Protein AF-A0A0B6YJ06-F1 (afdb_monomer)

Organism: NCBI:txid1028688

Radius of gyration: 29.39 Å; Cα contacts (8 Å, |Δi|>4): 254; chains: 1; bounding box: 58×58×87 Å

Mean predicted aligned error: 9.16 Å

Structure (mmCIF, N/CA/C/O backbone):
data_AF-A0A0B6YJ06-F1
#
_entry.id   AF-A0A0B6YJ06-F1
#
loop_
_atom_site.group_PDB
_atom_site.id
_atom_site.type_symbol
_atom_site.label_atom_id
_atom_site.label_alt_id
_atom_site.label_comp_id
_atom_site.label_asym_id
_atom_site.label_entity_id
_atom_site.label_seq_id
_atom_site.pdbx_PDB_ins_code
_atom_site.Cartn_x
_atom_site.Cartn_y
_atom_site.Cartn_z
_atom_site.occupancy
_atom_site.B_iso_or_equiv
_atom_site.auth_seq_id
_atom_site.auth_comp_id
_atom_site.auth_asym_id
_atom_site.auth_atom_id
_atom_site.pdbx_PDB_model_num
ATOM 1 N N . VAL A 1 1 ? 20.666 34.707 -48.343 1.00 64.75 1 VAL A N 1
ATOM 2 C CA . VAL A 1 1 ? 20.970 34.366 -46.928 1.00 64.75 1 VAL A CA 1
ATOM 3 C C . VAL A 1 1 ? 22.366 33.767 -46.773 1.00 64.75 1 VAL A C 1
ATOM 5 O O . VAL A 1 1 ? 23.181 34.409 -46.135 1.00 64.75 1 VAL A O 1
ATOM 8 N N . TYR A 1 2 ? 22.703 32.628 -47.399 1.00 66.38 2 TYR A N 1
ATOM 9 C CA . TYR A 1 2 ? 24.040 32.010 -47.264 1.00 66.38 2 TYR A CA 1
ATOM 10 C C . TYR A 1 2 ? 25.218 32.928 -47.659 1.00 66.38 2 TYR A C 1
ATOM 12 O O . TYR A 1 2 ? 26.219 32.965 -46.954 1.00 66.38 2 TYR A O 1
ATOM 20 N N . GLN A 1 3 ? 25.068 33.749 -48.707 1.00 70.31 3 GLN A N 1
ATOM 21 C CA . GLN A 1 3 ? 26.060 34.772 -49.093 1.00 70.31 3 GLN A CA 1
ATOM 22 C C . GLN A 1 3 ? 26.257 35.886 -48.053 1.00 70.31 3 GLN A C 1
ATOM 24 O O . GLN A 1 3 ? 27.341 36.442 -47.971 1.00 70.31 3 GLN A O 1
ATOM 29 N N . LEU A 1 4 ? 25.229 36.207 -47.261 1.00 70.62 4 LEU A N 1
ATOM 30 C CA . LEU A 1 4 ? 25.282 37.275 -46.252 1.00 70.62 4 LEU A CA 1
ATOM 31 C C . LEU A 1 4 ? 25.942 36.812 -44.945 1.00 70.62 4 LEU A C 1
ATOM 33 O O . LEU A 1 4 ? 26.382 37.632 -44.148 1.00 70.62 4 LEU A O 1
ATOM 37 N N . LEU A 1 5 ? 25.987 35.497 -44.717 1.00 67.12 5 LEU A N 1
ATOM 38 C CA . LEU A 1 5 ? 26.605 34.881 -43.539 1.00 67.12 5 LEU A CA 1
ATOM 39 C C . LEU A 1 5 ? 28.081 34.507 -43.787 1.00 67.12 5 LEU A C 1
ATOM 41 O O . LEU A 1 5 ? 28.825 34.216 -42.851 1.00 67.12 5 LEU A O 1
ATOM 45 N N . MET A 1 6 ? 28.515 34.509 -45.051 1.00 67.06 6 MET A N 1
ATOM 46 C CA . MET A 1 6 ? 29.898 34.245 -45.447 1.00 67.06 6 MET A CA 1
ATOM 47 C C . MET A 1 6 ? 30.811 35.375 -44.958 1.00 67.06 6 MET A C 1
ATOM 49 O O . MET A 1 6 ? 30.696 36.509 -45.410 1.00 67.06 6 MET A O 1
ATOM 53 N N . GLY A 1 7 ? 31.729 35.052 -44.042 1.00 66.69 7 GLY A N 1
ATOM 54 C CA . GLY A 1 7 ? 32.701 35.998 -43.479 1.00 66.69 7 GLY A CA 1
ATOM 55 C C . GLY A 1 7 ? 32.275 36.675 -42.172 1.00 66.69 7 GLY A C 1
ATOM 56 O O . GLY A 1 7 ? 33.099 37.343 -41.557 1.00 66.69 7 GLY A O 1
ATOM 57 N N . THR A 1 8 ? 31.033 36.480 -41.712 1.00 71.94 8 THR A N 1
ATOM 58 C CA . THR A 1 8 ? 30.553 37.007 -40.418 1.00 71.94 8 THR A CA 1
ATOM 59 C C . THR A 1 8 ? 30.503 35.947 -39.318 1.00 71.94 8 THR A C 1
ATOM 61 O O . THR A 1 8 ? 30.531 36.282 -38.136 1.00 71.94 8 THR A O 1
ATOM 64 N N . ALA A 1 9 ? 30.456 34.668 -39.692 1.00 66.06 9 ALA A N 1
ATOM 65 C CA . ALA A 1 9 ? 30.409 33.537 -38.776 1.00 66.06 9 ALA A CA 1
ATOM 66 C C . ALA A 1 9 ? 31.739 32.765 -38.747 1.00 66.06 9 ALA A C 1
ATOM 68 O O . ALA A 1 9 ? 32.397 32.597 -39.770 1.00 66.06 9 ALA A O 1
ATOM 69 N N . SER A 1 10 ? 32.109 32.239 -37.575 1.00 71.94 10 SER A N 1
ATOM 70 C CA . SER A 1 10 ? 33.332 31.448 -37.352 1.00 71.94 10 SER A CA 1
ATOM 71 C C . SER A 1 10 ? 33.265 30.006 -37.875 1.00 71.94 10 SER A C 1
ATOM 73 O O . SER A 1 10 ? 34.217 29.246 -37.708 1.00 71.94 10 SER A O 1
ATOM 75 N N . PHE A 1 11 ? 32.154 29.608 -38.500 1.00 68.88 11 PHE A N 1
ATOM 76 C CA . PHE A 1 11 ? 31.940 28.263 -39.031 1.00 68.88 11 PHE A CA 1
ATOM 77 C C . PHE A 1 11 ? 31.842 28.259 -40.560 1.00 68.88 11 PHE A C 1
ATOM 79 O O . PHE A 1 11 ? 31.286 29.168 -41.176 1.00 68.88 11 PHE A O 1
ATOM 86 N N . ASP A 1 12 ? 32.365 27.197 -41.175 1.00 71.56 12 ASP A N 1
ATOM 87 C CA . ASP A 1 12 ? 32.358 27.021 -42.627 1.00 71.56 12 ASP A CA 1
ATOM 88 C C . ASP A 1 12 ? 30.958 26.635 -43.132 1.00 71.56 12 ASP A C 1
ATOM 90 O O . ASP A 1 12 ? 30.531 25.478 -43.063 1.00 71.56 12 ASP A O 1
ATOM 94 N N . LEU A 1 13 ? 30.242 27.624 -43.671 1.00 69.31 13 LEU A N 1
ATOM 95 C CA . LEU A 1 13 ? 28.906 27.473 -44.257 1.00 69.31 13 LEU A CA 1
ATOM 96 C C . LEU A 1 13 ? 28.866 26.514 -45.452 1.00 69.31 13 LEU A C 1
ATOM 98 O O . LEU A 1 13 ? 27.791 26.034 -45.798 1.00 69.31 13 LEU A O 1
ATOM 102 N N . ARG A 1 14 ? 30.014 26.201 -46.068 1.00 67.00 14 ARG A N 1
ATOM 103 C CA . ARG A 1 14 ? 30.114 25.238 -47.177 1.00 67.00 14 ARG A CA 1
ATOM 104 C C . ARG A 1 14 ? 29.973 23.791 -46.711 1.00 67.00 14 ARG A C 1
ATOM 106 O O . ARG A 1 14 ? 29.662 22.922 -47.517 1.00 67.00 14 ARG A O 1
ATOM 113 N N . ARG A 1 15 ? 30.209 23.533 -45.419 1.00 68.81 15 ARG A N 1
ATOM 114 C CA . ARG A 1 15 ? 30.038 22.221 -44.768 1.00 68.81 15 ARG A CA 1
ATOM 115 C C . ARG A 1 15 ? 28.698 22.101 -44.042 1.00 68.81 15 ARG A C 1
ATOM 117 O O . ARG A 1 15 ? 28.289 21.000 -43.683 1.00 68.81 15 ARG A O 1
ATOM 124 N N . LEU A 1 16 ? 28.022 23.226 -43.820 1.00 70.56 16 LEU A N 1
ATOM 125 C CA . LEU A 1 16 ? 26.735 23.312 -43.142 1.00 70.56 16 LEU A CA 1
ATOM 126 C C . LEU A 1 16 ? 25.605 23.259 -44.183 1.00 70.56 16 LEU A C 1
ATOM 128 O O . LEU A 1 16 ? 25.666 23.940 -45.200 1.00 70.56 16 LEU A O 1
ATOM 132 N N . PHE A 1 17 ? 24.553 22.476 -43.936 1.00 75.19 17 PHE A N 1
ATOM 133 C CA . PHE A 1 17 ? 23.381 22.395 -44.824 1.00 75.19 17 PHE A CA 1
ATOM 134 C C . PHE A 1 17 ? 23.684 21.942 -46.264 1.00 75.19 17 PHE A C 1
ATOM 136 O O . PHE A 1 17 ? 23.016 22.371 -47.203 1.00 75.19 17 PHE A O 1
ATOM 143 N N . GLY A 1 18 ? 24.677 21.067 -46.454 1.00 77.50 18 GLY A N 1
ATOM 144 C CA . GLY A 1 18 ? 25.000 20.486 -47.766 1.00 77.50 18 GLY A CA 1
ATOM 145 C C . GLY A 1 18 ? 23.864 19.678 -48.402 1.00 77.50 18 GLY A C 1
ATOM 146 O O . GLY A 1 18 ? 23.850 19.460 -49.607 1.00 77.50 18 GLY A O 1
ATOM 147 N N . TRP A 1 19 ? 22.886 19.282 -47.587 1.00 77.06 19 TRP A N 1
ATOM 148 C CA . TRP A 1 19 ? 21.702 18.530 -47.992 1.00 77.06 19 TRP A CA 1
ATOM 149 C C . TRP A 1 19 ? 20.598 19.407 -48.579 1.00 77.06 19 TRP A C 1
ATOM 151 O O . TRP A 1 19 ? 19.586 18.896 -49.053 1.00 77.06 19 TRP A O 1
ATOM 161 N N . HIS A 1 20 ? 20.742 20.730 -48.495 1.00 79.88 20 HIS A N 1
ATOM 162 C CA . HIS A 1 20 ? 19.741 21.659 -48.985 1.00 79.88 20 HIS A CA 1
ATOM 163 C C . HIS A 1 20 ? 20.015 21.997 -50.452 1.00 79.88 20 HIS A C 1
ATOM 165 O O . HIS A 1 20 ? 21.066 22.542 -50.784 1.00 79.88 20 HIS A O 1
ATOM 171 N N . SER A 1 21 ? 19.050 21.734 -51.334 1.00 74.12 21 SER A N 1
ATOM 172 C CA . SER A 1 21 ? 19.206 21.897 -52.789 1.00 74.12 21 SER A CA 1
ATOM 173 C C . SER A 1 21 ? 19.495 23.335 -53.236 1.00 74.12 21 SER A C 1
ATOM 175 O O . SER A 1 21 ? 20.084 23.544 -54.292 1.00 74.12 21 SER A O 1
ATOM 177 N N . THR A 1 22 ? 19.121 24.337 -52.434 1.00 77.25 22 THR A N 1
ATOM 178 C CA . THR A 1 22 ? 19.408 25.756 -52.720 1.00 77.25 22 THR A CA 1
ATOM 179 C C . THR A 1 22 ? 20.762 26.239 -52.189 1.00 77.25 22 THR A C 1
ATOM 181 O O . THR A 1 22 ? 21.118 27.401 -52.398 1.00 77.25 22 THR A O 1
ATOM 184 N N . ASN A 1 23 ? 21.531 25.388 -51.495 1.00 76.38 23 ASN A N 1
ATOM 185 C CA . ASN A 1 23 ? 22.871 25.735 -51.033 1.00 76.38 23 ASN A CA 1
ATOM 186 C C . ASN A 1 23 ? 23.888 25.552 -52.166 1.00 76.38 23 ASN A C 1
ATOM 188 O O . ASN A 1 23 ? 24.572 24.537 -52.271 1.00 76.38 23 ASN A O 1
ATOM 192 N N . THR A 1 24 ? 24.024 26.581 -52.996 1.00 75.19 24 THR A N 1
ATOM 193 C CA . THR A 1 24 ? 24.982 26.623 -54.110 1.00 75.19 24 THR A CA 1
ATOM 194 C C . THR A 1 24 ? 26.453 26.615 -53.669 1.00 75.19 24 THR A C 1
ATOM 196 O O . THR A 1 24 ? 27.336 26.582 -54.519 1.00 75.19 24 THR A O 1
ATOM 199 N N . PHE A 1 25 ? 26.736 26.682 -52.362 1.00 73.19 25 PHE A N 1
ATOM 200 C CA . PHE A 1 25 ? 28.088 26.673 -51.793 1.00 73.19 25 PHE A CA 1
ATOM 201 C C . PHE A 1 25 ? 28.504 25.312 -51.221 1.00 73.19 25 PHE A C 1
ATOM 203 O O . PHE A 1 25 ? 29.621 25.192 -50.712 1.00 73.19 25 PHE A O 1
ATOM 210 N N . ALA A 1 26 ? 27.630 24.302 -51.277 1.00 71.69 26 ALA A N 1
ATOM 211 C CA . ALA A 1 26 ? 27.935 22.955 -50.811 1.00 71.69 26 ALA A CA 1
ATOM 212 C C . ALA A 1 26 ? 29.071 22.330 -51.645 1.00 71.69 26 ALA A C 1
ATOM 214 O O . ALA A 1 26 ? 29.040 22.353 -52.875 1.00 71.69 26 ALA A O 1
ATOM 215 N N . ARG A 1 27 ? 30.088 21.764 -50.982 1.00 70.88 27 ARG A N 1
ATOM 216 C CA . ARG A 1 27 ? 31.154 20.978 -51.643 1.00 70.88 27 ARG A CA 1
ATOM 217 C C . ARG A 1 27 ? 30.637 19.592 -52.039 1.00 70.88 27 ARG A C 1
ATOM 219 O O . ARG A 1 27 ? 29.694 19.115 -51.414 1.00 70.88 27 ARG A O 1
ATOM 226 N N . GLU A 1 28 ? 31.289 18.918 -52.989 1.00 69.31 28 GLU A N 1
ATOM 227 C CA . GLU A 1 28 ? 30.934 17.541 -53.392 1.00 69.31 28 GLU A CA 1
ATOM 228 C C . GLU A 1 28 ? 30.925 16.546 -52.218 1.00 69.31 28 GLU A C 1
ATOM 230 O O . GLU A 1 28 ? 30.065 15.667 -52.175 1.00 69.31 28 GLU A O 1
ATOM 235 N N . ASP A 1 29 ? 31.800 16.755 -51.229 1.00 72.12 29 ASP A N 1
ATOM 236 C CA . ASP A 1 29 ? 31.889 15.956 -49.996 1.00 72.12 29 ASP A CA 1
ATOM 237 C C . ASP A 1 29 ? 30.784 16.268 -48.968 1.00 72.12 29 ASP A C 1
ATOM 239 O O . ASP A 1 29 ? 30.756 15.699 -47.874 1.00 72.12 29 ASP A O 1
ATOM 243 N N . SER A 1 30 ? 29.895 17.220 -49.262 1.00 71.31 30 SER A N 1
ATOM 244 C CA . SER A 1 30 ? 28.850 17.622 -48.322 1.00 71.31 30 SER A CA 1
ATOM 245 C C . SER A 1 30 ? 27.712 16.599 -48.325 1.00 71.31 30 SER A C 1
ATOM 247 O O . SER A 1 30 ? 27.330 16.099 -49.387 1.00 71.31 30 SER A O 1
ATOM 249 N N . PRO A 1 31 ? 27.129 16.287 -47.154 1.00 71.06 31 PRO A N 1
ATOM 250 C CA . PRO A 1 31 ? 26.064 15.298 -47.057 1.00 71.06 31 PRO A CA 1
ATOM 251 C C . PRO A 1 31 ? 24.870 15.733 -47.907 1.00 71.06 31 PRO A C 1
ATOM 253 O O . PRO A 1 31 ? 24.283 16.779 -47.654 1.00 71.06 31 PRO A O 1
ATOM 256 N N . LYS A 1 32 ? 24.517 14.926 -48.913 1.00 75.94 32 LYS A N 1
ATOM 257 C CA . LYS A 1 32 ? 23.404 15.193 -49.846 1.00 75.94 32 LYS A CA 1
ATOM 258 C C . LYS A 1 32 ? 22.028 14.922 -49.234 1.00 75.94 32 LYS A C 1
ATOM 260 O O . LYS A 1 32 ? 21.015 15.323 -49.795 1.00 75.94 32 LYS A O 1
ATOM 265 N N . VAL A 1 33 ? 21.994 14.239 -48.092 1.00 79.81 33 VAL A N 1
ATOM 266 C CA . VAL A 1 33 ? 20.786 13.923 -47.326 1.00 79.81 33 VAL A CA 1
ATOM 267 C C . VAL A 1 33 ? 20.886 14.600 -45.969 1.00 79.81 33 VAL A C 1
ATOM 269 O O . VAL A 1 33 ? 21.972 14.701 -45.397 1.00 79.81 33 VAL A O 1
ATOM 272 N N . MET A 1 34 ? 19.754 15.107 -45.478 1.00 82.75 34 MET A N 1
ATOM 273 C CA . MET A 1 34 ? 19.701 15.747 -44.172 1.00 82.75 34 MET A CA 1
ATOM 274 C C . MET A 1 34 ? 20.070 14.722 -43.094 1.00 82.75 34 MET A C 1
ATOM 276 O O . MET A 1 34 ? 19.371 13.710 -42.997 1.00 82.75 34 MET A O 1
ATOM 280 N N . PRO A 1 35 ? 21.108 14.980 -42.275 1.00 80.88 35 PRO A N 1
ATOM 281 C CA . PRO A 1 35 ? 21.486 14.065 -41.213 1.00 80.88 35 PRO A CA 1
ATOM 282 C C . PRO A 1 35 ? 20.305 13.873 -40.265 1.00 80.88 35 PRO A C 1
ATOM 284 O O . PRO A 1 35 ? 19.732 14.841 -39.759 1.00 80.88 35 PRO A O 1
ATOM 287 N N . HIS A 1 36 ? 19.927 12.620 -40.026 1.00 82.44 36 HIS A N 1
ATOM 288 C CA . HIS A 1 36 ? 18.830 12.275 -39.127 1.00 82.44 36 HIS A CA 1
ATOM 289 C C . HIS A 1 36 ? 19.278 11.282 -38.049 1.00 82.44 36 HIS A C 1
ATOM 291 O O . HIS A 1 36 ? 20.118 10.414 -38.282 1.00 82.44 36 HIS A O 1
ATOM 297 N N . PHE A 1 37 ? 18.646 11.325 -36.873 1.00 79.38 37 PHE A N 1
ATOM 298 C CA . PHE A 1 37 ? 18.998 10.467 -35.726 1.00 79.38 37 PHE A CA 1
ATOM 299 C C . PHE A 1 37 ? 18.834 8.956 -35.974 1.00 79.38 37 PHE A C 1
ATOM 301 O O . PHE A 1 37 ? 19.291 8.137 -35.180 1.00 79.38 37 PHE A O 1
ATOM 308 N N . SER A 1 38 ? 18.206 8.563 -37.084 1.00 80.69 38 SER A N 1
ATOM 309 C CA . SER A 1 38 ? 18.124 7.164 -37.506 1.00 80.69 38 SER A CA 1
ATOM 310 C C . SER A 1 38 ? 19.383 6.636 -38.216 1.00 80.69 38 SER A C 1
ATOM 312 O O . SER A 1 38 ? 19.470 5.417 -38.379 1.00 80.69 38 SER A O 1
ATOM 314 N N . GLU A 1 39 ? 20.341 7.491 -38.610 1.00 83.94 39 GLU A N 1
ATOM 315 C CA . GLU A 1 39 ? 21.568 7.091 -39.325 1.00 83.94 39 GLU A CA 1
ATOM 316 C C . GLU A 1 39 ? 22.485 6.249 -38.436 1.00 83.94 39 GLU A C 1
ATOM 318 O O . GLU A 1 39 ? 22.709 6.583 -37.275 1.00 83.94 39 GLU A O 1
ATOM 323 N N . SER A 1 40 ? 23.055 5.175 -38.984 1.00 80.50 40 SER A N 1
ATOM 324 C CA . SER A 1 40 ? 23.930 4.248 -38.251 1.00 80.50 40 SER A CA 1
ATOM 325 C C . SER A 1 40 ? 25.166 4.934 -37.661 1.00 80.50 40 SER A C 1
ATOM 327 O O . SER A 1 40 ? 25.491 4.698 -36.500 1.00 80.50 40 SER A O 1
ATOM 329 N N . HIS A 1 41 ? 25.801 5.829 -38.421 1.00 81.31 41 HIS A N 1
ATOM 330 C CA . HIS A 1 41 ? 26.981 6.585 -37.995 1.00 81.31 41 HIS A CA 1
ATOM 331 C C . HIS A 1 41 ? 26.669 7.553 -36.840 1.00 81.31 41 HIS A C 1
ATOM 333 O O . HIS A 1 41 ? 27.357 7.562 -35.818 1.00 81.31 41 HIS A O 1
ATOM 339 N N . LEU A 1 42 ? 25.580 8.324 -36.946 1.00 80.25 42 LEU A N 1
ATOM 340 C CA . LEU A 1 42 ? 25.135 9.209 -35.863 1.00 80.25 42 LEU A CA 1
ATOM 341 C C . LEU A 1 42 ? 24.635 8.416 -34.655 1.00 80.25 42 LEU A C 1
ATOM 343 O O . LEU A 1 42 ? 24.843 8.834 -33.516 1.00 80.25 42 LEU A O 1
ATOM 347 N N . LYS A 1 43 ? 24.036 7.242 -34.885 1.00 80.19 43 LYS A N 1
ATOM 348 C CA . LYS A 1 43 ? 23.661 6.330 -33.810 1.00 80.19 43 LYS A CA 1
ATOM 349 C C . LYS A 1 43 ? 24.880 5.875 -33.021 1.00 80.19 43 LYS A C 1
ATOM 351 O O . LYS A 1 43 ? 24.876 6.020 -31.804 1.00 80.19 43 LYS A O 1
ATOM 356 N N . SER A 1 44 ? 25.935 5.411 -33.690 1.00 79.25 44 SER A N 1
ATOM 357 C CA . SER A 1 44 ? 27.159 4.967 -33.012 1.00 79.25 44 SER A CA 1
ATOM 358 C C . SER A 1 44 ? 27.895 6.093 -32.283 1.00 79.25 44 SER A C 1
ATOM 360 O O . SER A 1 44 ? 28.493 5.846 -31.242 1.00 79.25 44 SER A O 1
ATOM 362 N N . LEU A 1 45 ? 27.843 7.324 -32.801 1.00 80.88 45 LEU A N 1
ATOM 363 C CA . LEU A 1 45 ? 28.545 8.475 -32.219 1.00 80.88 45 LEU A CA 1
ATOM 364 C C . LEU A 1 45 ? 27.790 9.147 -31.069 1.00 80.88 45 LEU A C 1
ATOM 366 O O . LEU A 1 45 ? 28.416 9.656 -30.141 1.00 80.88 45 LEU A O 1
ATOM 370 N N . HIS A 1 46 ? 26.458 9.189 -31.135 1.00 75.44 46 HIS A N 1
ATOM 371 C CA . HIS A 1 46 ? 25.654 10.046 -30.259 1.00 75.44 46 HIS A CA 1
ATOM 372 C C . HIS A 1 46 ? 24.540 9.318 -29.505 1.00 75.44 46 HIS A C 1
ATOM 374 O O . HIS A 1 46 ? 23.907 9.920 -28.636 1.00 75.44 46 HIS A O 1
ATOM 380 N N . THR A 1 47 ? 24.276 8.037 -29.784 1.00 70.38 47 THR A N 1
ATOM 381 C CA . THR A 1 47 ? 23.224 7.315 -29.058 1.00 70.38 47 THR A CA 1
ATOM 382 C C . THR A 1 47 ? 23.752 6.785 -27.741 1.00 70.38 47 THR A C 1
ATOM 384 O O . THR A 1 47 ? 24.520 5.828 -27.679 1.00 70.38 47 THR A O 1
ATOM 387 N N . ARG A 1 48 ? 23.259 7.366 -26.649 1.00 64.19 48 ARG A N 1
ATOM 388 C CA . ARG A 1 48 ? 23.358 6.754 -25.328 1.00 64.19 48 ARG A CA 1
ATOM 389 C C . ARG A 1 48 ? 22.234 5.729 -25.188 1.00 64.19 48 ARG A C 1
ATOM 391 O O . ARG A 1 48 ? 21.090 6.091 -24.927 1.00 64.19 48 ARG A O 1
ATOM 398 N N . HIS A 1 49 ? 22.546 4.448 -25.366 1.00 65.81 49 HIS A N 1
ATOM 399 C CA . HIS A 1 49 ? 21.590 3.375 -25.099 1.00 65.81 49 HIS A CA 1
ATOM 400 C C . HIS A 1 49 ? 21.389 3.233 -23.588 1.00 65.81 49 HIS A C 1
ATOM 402 O O . HIS A 1 49 ? 22.214 2.641 -22.896 1.00 65.81 49 HIS A O 1
ATOM 408 N N . GLN A 1 50 ? 20.296 3.780 -23.059 1.00 68.88 50 GLN A N 1
ATOM 409 C CA . GLN A 1 50 ? 19.868 3.487 -21.695 1.00 68.88 50 GLN A CA 1
ATOM 410 C C . GLN A 1 50 ? 18.742 2.455 -21.750 1.00 68.88 50 GLN A C 1
ATOM 412 O O . GLN A 1 50 ? 17.638 2.760 -22.198 1.00 68.88 50 GLN A O 1
ATOM 417 N N . LYS A 1 51 ? 19.028 1.218 -21.320 1.00 77.25 51 LYS A N 1
ATOM 418 C CA . LYS A 1 51 ? 17.998 0.183 -21.156 1.00 77.25 51 LYS A CA 1
ATOM 419 C C . LYS A 1 51 ? 17.054 0.647 -20.046 1.00 77.25 51 LYS A C 1
ATOM 421 O O . LYS A 1 51 ? 17.470 0.817 -18.900 1.00 77.25 51 LYS A O 1
ATOM 426 N N . LEU A 1 52 ? 15.806 0.928 -20.411 1.00 88.88 52 LEU A N 1
ATOM 427 C CA . LEU A 1 52 ? 14.775 1.335 -19.463 1.00 88.88 52 LEU A CA 1
ATOM 428 C C . LEU A 1 52 ? 14.279 0.090 -18.732 1.00 88.88 52 LEU A C 1
ATOM 430 O O . LEU A 1 52 ? 13.723 -0.810 -19.356 1.00 88.88 52 LEU A O 1
ATOM 434 N N . ALA A 1 53 ? 14.488 0.050 -17.420 1.00 93.38 53 ALA A N 1
ATOM 435 C CA . ALA A 1 53 ? 14.009 -1.040 -16.581 1.00 93.38 53 ALA A CA 1
ATOM 436 C C . ALA A 1 53 ? 12.521 -0.870 -16.238 1.00 93.38 53 ALA A C 1
ATOM 438 O O . ALA A 1 53 ? 11.976 0.240 -16.279 1.00 93.38 53 ALA A O 1
ATOM 439 N N . PHE A 1 54 ? 11.874 -1.948 -15.792 1.00 96.94 54 PHE A N 1
ATOM 440 C CA . PHE A 1 54 ? 10.451 -1.943 -15.431 1.00 96.94 54 PHE A CA 1
ATOM 441 C C . PHE A 1 54 ? 9.997 -0.798 -14.488 1.00 96.94 54 PHE A C 1
ATOM 443 O O . PHE A 1 54 ? 8.888 -0.294 -14.701 1.00 96.94 54 PHE A O 1
ATOM 450 N N . PRO A 1 55 ? 10.794 -0.297 -13.507 1.00 97.44 55 PRO A N 1
ATOM 451 C CA . PRO A 1 55 ? 10.378 0.812 -12.643 1.00 97.44 55 PRO A CA 1
ATOM 452 C C . PRO A 1 55 ? 10.047 2.089 -13.417 1.00 97.44 55 PRO A C 1
ATOM 454 O O . PRO A 1 55 ? 9.161 2.843 -13.015 1.00 97.44 55 PRO A O 1
ATOM 457 N N . TYR A 1 56 ? 10.736 2.327 -14.539 1.00 97.06 56 TYR A N 1
ATOM 458 C CA . TYR A 1 56 ? 10.467 3.466 -15.410 1.00 97.06 56 TYR A CA 1
ATOM 459 C C . TYR A 1 56 ? 9.040 3.395 -15.960 1.00 97.06 56 TYR A C 1
ATOM 461 O O . TYR A 1 56 ? 8.273 4.347 -15.827 1.00 97.06 56 TYR A O 1
ATOM 469 N N . TYR A 1 57 ? 8.654 2.248 -16.517 1.00 98.12 57 TYR A N 1
ATOM 470 C CA . TYR A 1 57 ? 7.325 2.054 -17.093 1.00 98.12 57 TYR A CA 1
ATOM 471 C C . TYR A 1 57 ? 6.218 2.103 -16.033 1.00 98.12 57 TYR A C 1
ATOM 473 O O . TYR A 1 57 ? 5.149 2.656 -16.296 1.00 98.12 57 TYR A O 1
ATOM 481 N N . LEU A 1 58 ? 6.487 1.621 -14.812 1.00 98.25 58 LEU A N 1
ATOM 482 C CA . LEU A 1 58 ? 5.557 1.761 -13.687 1.00 98.25 58 LEU A CA 1
ATOM 483 C C . LEU A 1 58 ? 5.279 3.227 -13.351 1.00 98.25 58 LEU A C 1
ATOM 485 O O . LEU A 1 58 ? 4.113 3.616 -13.277 1.00 98.25 58 LEU A O 1
ATOM 489 N N . LYS A 1 59 ? 6.330 4.051 -13.243 1.00 97.75 59 LYS A N 1
ATOM 490 C CA . LYS A 1 59 ? 6.217 5.500 -12.994 1.00 97.75 59 LYS A CA 1
ATOM 491 C C . LYS A 1 59 ? 5.478 6.260 -14.106 1.00 97.75 59 LYS A C 1
ATOM 493 O O . LYS A 1 59 ? 5.008 7.361 -13.862 1.00 97.75 59 LYS A O 1
ATOM 498 N N . HIS A 1 60 ? 5.323 5.664 -15.289 1.00 97.12 60 HIS A N 1
ATOM 499 C CA . HIS A 1 60 ? 4.567 6.230 -16.414 1.00 97.12 60 HIS A CA 1
ATOM 500 C C . HIS A 1 60 ? 3.184 5.586 -16.609 1.00 97.12 60 HIS A C 1
ATOM 502 O O . HIS A 1 60 ? 2.545 5.808 -17.636 1.00 97.12 60 HIS A O 1
ATOM 508 N N . GLY A 1 61 ? 2.716 4.760 -15.666 1.00 97.69 61 GLY A N 1
ATOM 509 C CA . GLY A 1 61 ? 1.394 4.136 -15.756 1.00 97.69 61 GLY A CA 1
ATOM 510 C C . GLY A 1 61 ? 1.280 3.046 -16.829 1.00 97.69 61 GLY A C 1
ATOM 511 O O . GLY A 1 61 ? 0.192 2.817 -17.348 1.00 97.69 61 GLY A O 1
ATOM 512 N N . ARG A 1 62 ? 2.390 2.391 -17.202 1.00 97.94 62 ARG A N 1
ATOM 513 C CA . ARG A 1 62 ? 2.442 1.374 -18.268 1.00 97.94 62 ARG A CA 1
ATOM 514 C C . ARG A 1 62 ? 2.762 -0.023 -17.706 1.00 97.94 62 ARG A C 1
ATOM 516 O O . ARG A 1 62 ? 3.890 -0.493 -17.869 1.00 97.94 62 ARG A O 1
ATOM 523 N N . PRO A 1 63 ? 1.798 -0.718 -17.074 1.00 97.94 63 PRO A N 1
ATOM 524 C CA . PRO A 1 63 ? 2.064 -1.970 -16.360 1.00 97.94 63 PRO A CA 1
ATOM 525 C C . PRO A 1 63 ? 2.463 -3.123 -17.283 1.00 97.94 63 PRO A C 1
ATOM 527 O O . PRO A 1 63 ? 3.355 -3.894 -16.946 1.00 97.94 63 PRO A O 1
ATOM 530 N N . VAL A 1 64 ? 1.863 -3.212 -18.474 1.00 97.88 64 VAL A N 1
ATOM 531 C CA . VAL A 1 64 ? 2.196 -4.260 -19.455 1.00 97.88 64 VAL A CA 1
ATOM 532 C C . VAL A 1 64 ? 3.622 -4.081 -19.979 1.00 97.88 64 VAL A C 1
ATOM 534 O O . VAL A 1 64 ? 4.376 -5.044 -20.040 1.00 97.88 64 VAL A O 1
ATOM 537 N N . TYR A 1 65 ? 4.040 -2.847 -20.281 1.00 97.44 65 TYR A N 1
ATOM 538 C CA . TYR A 1 65 ? 5.426 -2.571 -20.677 1.00 97.44 65 TYR A CA 1
ATOM 539 C C . TYR A 1 65 ? 6.411 -2.853 -19.542 1.00 97.44 65 TYR A C 1
ATOM 541 O O . TYR A 1 65 ? 7.480 -3.396 -19.798 1.00 97.44 65 TYR A O 1
ATOM 549 N N . ALA A 1 66 ? 6.051 -2.527 -18.295 1.00 98.12 66 ALA A N 1
ATOM 550 C CA . ALA A 1 66 ? 6.857 -2.882 -17.131 1.00 98.12 66 ALA A CA 1
ATOM 551 C C . ALA A 1 66 ? 7.027 -4.405 -17.019 1.00 98.12 66 ALA A C 1
ATOM 553 O O . ALA A 1 66 ? 8.143 -4.888 -16.856 1.00 98.12 66 ALA A O 1
ATOM 554 N N . PHE A 1 67 ? 5.938 -5.160 -17.167 1.00 97.69 67 PHE A N 1
ATOM 555 C CA . PHE A 1 67 ? 5.950 -6.620 -17.143 1.00 97.69 67 PHE A CA 1
ATOM 556 C C . PHE A 1 67 ? 6.815 -7.213 -18.260 1.00 97.69 67 PHE A C 1
ATOM 558 O O . PHE A 1 67 ? 7.707 -8.005 -17.977 1.00 97.69 67 PHE A O 1
ATOM 565 N N . LEU A 1 68 ? 6.624 -6.781 -19.509 1.00 96.25 68 LEU A N 1
ATOM 566 C CA . LEU A 1 68 ? 7.419 -7.253 -20.648 1.00 96.25 68 LEU A CA 1
ATOM 567 C C . LEU A 1 68 ? 8.903 -6.881 -20.519 1.00 96.25 68 LEU A C 1
ATOM 569 O O . LEU A 1 68 ? 9.766 -7.696 -20.830 1.00 96.25 68 LEU A O 1
ATOM 573 N N . SER A 1 69 ? 9.205 -5.677 -20.026 1.00 95.38 69 SER A N 1
ATOM 574 C CA . SER A 1 69 ? 10.574 -5.237 -19.735 1.00 95.38 69 SER A CA 1
ATOM 575 C C . SER A 1 69 ? 11.225 -6.115 -18.664 1.00 95.38 69 SER A C 1
ATOM 577 O O . SER A 1 69 ? 12.347 -6.572 -18.866 1.00 95.38 69 SER A O 1
ATOM 579 N N . PHE A 1 70 ? 10.510 -6.412 -17.574 1.00 95.56 70 PHE A N 1
ATOM 580 C CA . PHE A 1 70 ? 10.977 -7.337 -16.542 1.00 95.56 70 PHE A CA 1
ATOM 581 C C . PHE A 1 70 ? 11.214 -8.741 -17.113 1.00 95.56 70 PHE A C 1
ATOM 583 O O . PHE A 1 70 ? 12.291 -9.291 -16.927 1.00 95.56 70 PHE A O 1
ATOM 590 N N . LEU A 1 71 ? 10.261 -9.301 -17.865 1.00 93.62 71 LEU A N 1
ATOM 591 C CA . LEU A 1 71 ? 10.417 -10.626 -18.469 1.00 93.62 71 LEU A CA 1
ATOM 592 C C . LEU A 1 71 ? 11.597 -10.698 -19.438 1.00 93.62 71 LEU A C 1
ATOM 594 O O . LEU A 1 71 ? 12.349 -11.663 -19.398 1.00 93.62 71 LEU A O 1
ATOM 598 N N . SER A 1 72 ? 11.783 -9.681 -20.282 1.00 92.38 72 SER A N 1
ATOM 599 C CA . SER A 1 72 ? 12.932 -9.612 -21.187 1.00 92.38 72 SER A CA 1
ATOM 600 C C . SER A 1 72 ? 14.250 -9.612 -20.413 1.00 92.38 72 SER A C 1
ATOM 602 O O . SER A 1 72 ? 15.171 -10.320 -20.800 1.00 92.38 72 SER A O 1
ATOM 604 N N . GLU A 1 73 ? 14.340 -8.873 -19.303 1.00 90.94 73 GLU A N 1
ATOM 605 C CA . GLU A 1 73 ? 15.530 -8.880 -18.444 1.00 90.94 73 GLU A CA 1
ATOM 606 C C . GLU A 1 73 ? 15.784 -10.228 -17.767 1.00 90.94 73 GLU A C 1
ATOM 608 O O . GLU A 1 73 ? 16.942 -10.555 -17.512 1.00 90.94 73 GLU A O 1
ATOM 613 N N . GLU A 1 74 ? 14.742 -10.996 -17.451 1.00 90.50 74 GLU A N 1
ATOM 614 C CA . GLU A 1 74 ? 14.894 -12.336 -16.878 1.00 90.50 74 GLU A CA 1
ATOM 615 C C . GLU A 1 74 ? 15.261 -13.377 -17.948 1.00 90.50 74 GLU A C 1
ATOM 617 O O . GLU A 1 74 ? 16.106 -14.231 -17.695 1.00 90.50 74 GLU A O 1
ATOM 622 N N . LEU A 1 75 ? 14.715 -13.267 -19.164 1.00 88.81 75 LEU A N 1
ATOM 623 C CA . LEU A 1 75 ? 15.077 -14.123 -20.302 1.00 88.81 75 LEU A CA 1
ATOM 624 C C . LEU A 1 75 ? 16.532 -13.913 -20.738 1.00 88.81 75 LEU A C 1
ATOM 626 O O . LEU A 1 75 ? 17.246 -14.886 -20.973 1.00 88.81 75 LEU A O 1
ATOM 630 N N . ASP A 1 76 ? 17.000 -12.661 -20.772 1.00 87.94 76 ASP A N 1
ATOM 631 C CA . ASP A 1 76 ? 18.394 -12.319 -21.093 1.00 87.94 76 ASP A CA 1
ATOM 632 C C . ASP A 1 76 ? 19.399 -12.952 -20.108 1.00 87.94 76 ASP A C 1
ATOM 634 O O . ASP A 1 76 ? 20.575 -13.112 -20.434 1.00 87.94 76 ASP A O 1
ATOM 638 N N . ARG A 1 77 ? 18.960 -13.321 -18.894 1.00 86.25 77 ARG A N 1
ATOM 639 C CA . ARG A 1 77 ? 19.802 -13.997 -17.889 1.00 86.25 77 ARG A CA 1
ATOM 640 C C . ARG A 1 77 ? 19.971 -15.493 -18.154 1.00 86.25 77 ARG A C 1
ATOM 642 O O . ARG A 1 77 ? 20.780 -16.122 -17.479 1.00 86.25 77 ARG A O 1
ATOM 649 N N . GLY A 1 78 ? 19.235 -16.059 -19.111 1.00 76.31 78 GLY A N 1
ATOM 650 C CA . GLY A 1 78 ? 19.328 -17.471 -19.485 1.00 76.31 78 GLY A CA 1
ATOM 651 C C . GLY A 1 78 ? 18.701 -18.441 -18.478 1.00 76.31 78 GLY A C 1
ATOM 652 O O . GLY A 1 78 ? 18.929 -19.645 -18.577 1.00 76.31 78 GLY A O 1
ATOM 653 N N . GLU A 1 79 ? 17.916 -17.954 -17.511 1.00 74.06 79 GLU A N 1
ATOM 654 C CA . GLU A 1 79 ? 17.174 -18.816 -16.586 1.00 74.06 79 GLU A CA 1
ATOM 655 C C . GLU A 1 79 ? 15.886 -19.327 -17.257 1.00 74.06 79 GLU A C 1
ATOM 657 O O . GLU A 1 79 ? 15.071 -18.548 -17.745 1.00 74.06 79 GLU A O 1
ATOM 662 N N . ALA A 1 80 ? 15.673 -20.649 -17.261 1.00 71.00 80 ALA A N 1
ATOM 663 C CA . ALA A 1 80 ? 14.498 -21.271 -17.886 1.00 71.00 80 ALA A CA 1
ATOM 664 C C . ALA A 1 80 ? 13.171 -20.950 -17.165 1.00 71.00 80 ALA A C 1
ATOM 666 O O . ALA A 1 80 ? 12.094 -21.100 -17.739 1.00 71.00 80 ALA A O 1
ATOM 667 N N . THR A 1 81 ? 13.236 -20.522 -15.902 1.00 81.00 81 THR A N 1
ATOM 668 C CA . THR A 1 81 ? 12.069 -20.230 -15.060 1.00 81.00 81 THR A CA 1
ATOM 669 C C . THR A 1 81 ? 12.306 -18.988 -14.215 1.00 81.00 81 THR A C 1
ATOM 671 O O . THR A 1 81 ? 13.392 -18.821 -13.666 1.00 81.00 81 THR A O 1
ATOM 674 N N . LEU A 1 82 ? 11.268 -18.171 -14.022 1.00 84.62 82 LEU A N 1
ATOM 675 C CA . LEU A 1 82 ? 11.333 -16.987 -13.164 1.00 84.62 82 LEU A CA 1
ATOM 676 C C . LEU A 1 82 ? 11.574 -17.369 -11.698 1.00 84.62 82 LEU A C 1
ATOM 678 O O . LEU A 1 82 ? 10.712 -17.956 -11.040 1.00 84.62 82 LEU A O 1
ATOM 682 N N . SER A 1 83 ? 12.724 -16.972 -11.157 1.00 90.06 83 SER A N 1
ATOM 683 C CA . SER A 1 83 ? 13.039 -17.168 -9.743 1.00 90.06 83 SER A CA 1
ATOM 684 C C . SER A 1 83 ? 12.036 -16.451 -8.827 1.00 90.06 83 SER A C 1
ATOM 686 O O . SER A 1 83 ? 11.777 -15.250 -8.958 1.00 90.06 83 SER A O 1
ATOM 688 N N . LEU A 1 84 ? 11.532 -17.162 -7.811 1.00 92.19 84 LEU A N 1
ATOM 689 C CA . LEU A 1 84 ? 10.645 -16.607 -6.779 1.00 92.19 84 LEU A CA 1
ATOM 690 C C . LEU A 1 84 ? 11.238 -15.349 -6.125 1.00 92.19 84 LEU A C 1
ATOM 692 O O . LEU A 1 84 ? 10.523 -14.381 -5.863 1.00 92.19 84 LEU A O 1
ATOM 696 N N . LYS A 1 85 ? 12.556 -15.343 -5.900 1.00 93.00 85 LYS A N 1
ATOM 697 C CA . LYS A 1 85 ? 13.282 -14.217 -5.304 1.00 93.00 85 LYS A CA 1
ATOM 698 C C . LYS A 1 85 ? 13.218 -12.973 -6.190 1.00 93.00 85 LYS A C 1
ATOM 700 O O . LYS A 1 85 ? 13.058 -11.868 -5.677 1.00 93.00 85 LYS A O 1
ATOM 705 N N . ARG A 1 86 ? 13.317 -13.141 -7.511 1.00 94.06 86 ARG A N 1
ATOM 706 C CA . ARG A 1 86 ? 13.236 -12.041 -8.484 1.00 94.06 86 ARG A CA 1
ATOM 707 C C . ARG A 1 86 ? 11.834 -11.458 -8.537 1.00 94.06 86 ARG A C 1
ATOM 709 O O . ARG A 1 86 ? 11.689 -10.241 -8.463 1.00 94.06 86 ARG A O 1
ATOM 716 N N . ILE A 1 87 ? 10.814 -12.316 -8.529 1.00 95.88 87 ILE A N 1
ATOM 717 C CA . ILE A 1 87 ? 9.415 -11.884 -8.427 1.00 95.88 87 ILE A CA 1
ATOM 718 C C . ILE A 1 87 ? 9.196 -11.085 -7.134 1.00 95.88 87 ILE A C 1
ATOM 720 O O . ILE A 1 87 ? 8.670 -9.978 -7.178 1.00 95.88 87 ILE A O 1
ATOM 724 N N . GLN A 1 88 ? 9.662 -11.585 -5.985 1.00 95.69 88 GLN A N 1
ATOM 725 C CA . GLN A 1 88 ? 9.545 -10.873 -4.706 1.00 95.69 88 GLN A CA 1
ATOM 726 C C . GLN A 1 88 ? 10.260 -9.513 -4.717 1.00 95.69 88 GLN A C 1
ATOM 728 O O . GLN A 1 88 ? 9.715 -8.534 -4.208 1.00 95.69 88 GLN A O 1
ATOM 733 N N . GLN A 1 89 ? 11.448 -9.425 -5.321 1.00 95.81 89 GLN A N 1
ATOM 734 C CA . GLN A 1 89 ? 12.169 -8.160 -5.495 1.00 95.81 89 GLN A CA 1
ATOM 735 C C . GLN A 1 89 ? 11.394 -7.178 -6.381 1.00 95.81 89 GLN A C 1
ATOM 737 O O . GLN A 1 89 ? 11.275 -6.005 -6.027 1.00 95.81 89 GLN A O 1
ATOM 742 N N . ALA A 1 90 ? 10.834 -7.650 -7.497 1.00 97.38 90 ALA A N 1
ATOM 743 C CA . ALA A 1 90 ? 10.037 -6.832 -8.405 1.00 97.38 90 ALA A CA 1
ATOM 744 C C . ALA A 1 90 ? 8.749 -6.326 -7.734 1.00 97.38 90 ALA A C 1
ATOM 746 O O . ALA A 1 90 ? 8.451 -5.133 -7.799 1.00 97.38 90 ALA A O 1
ATOM 747 N N . CYS A 1 91 ? 8.037 -7.190 -7.004 1.00 97.88 91 CYS A N 1
ATOM 748 C CA . CYS A 1 91 ? 6.877 -6.798 -6.203 1.00 97.88 91 CYS A CA 1
ATOM 749 C C . CYS A 1 91 ? 7.253 -5.797 -5.101 1.00 97.88 91 CYS A C 1
ATOM 751 O O . CYS A 1 91 ? 6.525 -4.833 -4.877 1.00 97.88 91 CYS A O 1
ATOM 753 N N . GLY A 1 92 ? 8.399 -5.981 -4.438 1.00 97.44 92 GLY A N 1
ATOM 754 C CA . GLY A 1 92 ? 8.915 -5.042 -3.440 1.00 97.44 92 GLY A CA 1
ATOM 755 C C . GLY A 1 92 ? 9.221 -3.663 -4.029 1.00 97.44 92 GLY A C 1
ATOM 756 O O . GLY A 1 92 ? 8.859 -2.647 -3.439 1.00 97.44 92 GLY A O 1
ATOM 757 N N . ALA A 1 93 ? 9.817 -3.614 -5.222 1.00 98.00 93 ALA A N 1
ATOM 758 C CA . ALA A 1 93 ? 10.053 -2.367 -5.945 1.00 98.00 93 ALA A CA 1
ATOM 759 C C . ALA A 1 93 ? 8.740 -1.697 -6.388 1.00 98.00 93 ALA A C 1
ATOM 761 O O . ALA A 1 93 ? 8.590 -0.487 -6.235 1.00 98.00 93 ALA A O 1
ATOM 762 N N . ALA A 1 94 ? 7.764 -2.466 -6.879 1.00 98.44 94 ALA A N 1
ATOM 763 C CA . ALA A 1 94 ? 6.444 -1.944 -7.234 1.00 98.44 94 ALA A CA 1
ATOM 764 C C . ALA A 1 94 ? 5.706 -1.375 -6.011 1.00 98.44 94 ALA A C 1
ATOM 766 O O . ALA A 1 94 ? 5.143 -0.283 -6.089 1.00 98.44 94 ALA A O 1
ATOM 767 N N . LEU A 1 95 ? 5.769 -2.067 -4.867 1.00 98.50 95 LEU A N 1
ATOM 768 C CA . LEU A 1 95 ? 5.248 -1.582 -3.588 1.00 98.50 95 LEU A CA 1
ATOM 769 C C . LEU A 1 95 ? 5.934 -0.278 -3.165 1.00 98.50 95 LEU A C 1
ATOM 771 O O . LEU A 1 95 ? 5.258 0.669 -2.778 1.00 98.50 95 LEU A O 1
ATOM 775 N N . TRP A 1 96 ? 7.261 -0.200 -3.282 1.00 98.38 96 TRP A N 1
ATOM 776 C CA . TRP A 1 96 ? 8.019 1.014 -2.980 1.00 98.38 96 TRP A CA 1
ATOM 777 C C . TRP A 1 96 ? 7.564 2.208 -3.829 1.00 98.38 96 TRP A C 1
ATOM 779 O O . TRP A 1 96 ? 7.272 3.274 -3.286 1.00 98.38 96 TRP A O 1
ATOM 789 N N . ILE A 1 97 ? 7.450 2.017 -5.149 1.00 98.44 97 ILE A N 1
ATOM 790 C CA . ILE A 1 97 ? 6.987 3.045 -6.096 1.00 98.44 97 ILE A CA 1
ATOM 791 C C . ILE A 1 97 ? 5.542 3.451 -5.792 1.00 98.44 97 ILE A C 1
ATOM 793 O O . ILE A 1 97 ? 5.219 4.638 -5.840 1.00 98.44 97 ILE A O 1
ATOM 797 N N . ALA A 1 98 ? 4.678 2.489 -5.458 1.00 98.56 98 ALA A N 1
ATOM 798 C CA . ALA A 1 98 ? 3.292 2.756 -5.088 1.00 98.56 98 ALA A CA 1
ATOM 799 C C . ALA A 1 98 ? 3.193 3.595 -3.807 1.00 98.56 98 ALA A C 1
ATOM 801 O O . ALA A 1 98 ? 2.416 4.544 -3.775 1.00 98.56 98 ALA A O 1
ATOM 802 N N . CYS A 1 99 ? 4.002 3.293 -2.785 1.00 98.12 99 CYS A N 1
ATOM 803 C CA . CYS A 1 99 ? 4.075 4.088 -1.558 1.00 98.12 99 CYS A CA 1
ATOM 804 C C . CYS A 1 99 ? 4.617 5.497 -1.820 1.00 98.12 99 CYS A C 1
ATOM 806 O O . CYS A 1 99 ? 4.083 6.449 -1.273 1.00 98.12 99 CYS A O 1
ATOM 808 N N . GLU A 1 100 ? 5.639 5.647 -2.670 1.00 97.94 100 GLU A N 1
ATOM 809 C CA . GLU A 1 100 ? 6.182 6.957 -3.071 1.00 97.94 100 GLU A CA 1
ATOM 810 C C . GLU A 1 100 ? 5.137 7.808 -3.819 1.00 97.94 100 GLU A C 1
ATOM 812 O O . GLU A 1 100 ? 5.119 9.026 -3.693 1.00 97.94 100 GLU A O 1
ATOM 817 N N . ASN A 1 101 ? 4.236 7.166 -4.569 1.00 97.94 101 ASN A N 1
ATOM 818 C CA . ASN A 1 101 ? 3.284 7.823 -5.468 1.00 97.94 101 ASN A CA 1
ATOM 819 C C . ASN A 1 101 ? 1.821 7.558 -5.081 1.00 97.94 101 ASN A C 1
ATOM 821 O O . ASN A 1 101 ? 0.958 7.523 -5.957 1.00 97.94 101 ASN A O 1
ATOM 825 N N . PHE A 1 102 ? 1.514 7.360 -3.795 1.00 97.81 102 PHE A N 1
ATOM 826 C CA . PHE A 1 102 ? 0.204 6.866 -3.339 1.00 97.81 102 PHE A CA 1
ATOM 827 C C . PHE A 1 102 ? -0.994 7.740 -3.780 1.00 97.81 102 PHE A C 1
ATOM 829 O O . PHE A 1 102 ? -2.121 7.249 -3.912 1.00 97.81 102 PHE A O 1
ATOM 836 N N . GLN A 1 103 ? -0.757 9.025 -4.058 1.00 96.88 103 GLN A N 1
ATOM 837 C CA . GLN A 1 103 ? -1.756 9.971 -4.573 1.00 96.88 103 GLN A CA 1
ATOM 838 C C . GLN A 1 103 ? -1.999 9.845 -6.085 1.00 96.88 103 GLN A C 1
ATOM 840 O O . GLN A 1 103 ? -3.085 10.153 -6.573 1.00 96.88 103 GLN A O 1
ATOM 845 N N . THR A 1 104 ? -1.021 9.348 -6.840 1.00 97.81 104 THR A N 1
ATOM 846 C CA . THR A 1 104 ? -1.074 9.295 -8.302 1.00 97.81 104 THR A CA 1
ATOM 847 C C . THR A 1 104 ? -1.744 8.000 -8.765 1.00 97.81 104 THR A C 1
ATOM 849 O O . THR A 1 104 ? -1.137 6.925 -8.792 1.00 97.81 104 THR A O 1
ATOM 852 N N . SER A 1 105 ? -3.023 8.091 -9.145 1.00 97.38 105 SER A N 1
ATOM 853 C CA . SER A 1 105 ? -3.869 6.922 -9.446 1.00 97.38 105 SER A CA 1
ATOM 854 C C . SER A 1 105 ? -3.323 6.019 -10.562 1.00 97.38 105 SER A C 1
ATOM 856 O O . SER A 1 105 ? -3.297 4.799 -10.412 1.00 97.38 105 SER A O 1
ATOM 858 N N . HIS A 1 106 ? -2.823 6.589 -11.662 1.00 97.88 106 HIS A N 1
ATOM 859 C CA . HIS A 1 106 ? -2.323 5.788 -12.786 1.00 97.88 106 HIS A CA 1
ATOM 860 C C . HIS A 1 106 ? -1.022 5.035 -12.447 1.00 97.88 106 HIS A C 1
ATOM 862 O O . HIS A 1 106 ? -0.866 3.884 -12.850 1.00 97.88 106 HIS A O 1
ATOM 868 N N . ILE A 1 107 ? -0.119 5.629 -11.654 1.00 98.50 107 ILE A N 1
ATOM 869 C CA . ILE A 1 107 ? 1.107 4.958 -11.180 1.00 98.50 107 ILE A CA 1
ATOM 870 C C . ILE A 1 107 ? 0.746 3.832 -10.210 1.00 98.50 107 ILE A C 1
ATOM 872 O O . ILE A 1 107 ? 1.188 2.699 -10.371 1.00 98.50 107 ILE A O 1
ATOM 876 N N . THR A 1 108 ? -0.098 4.123 -9.220 1.00 98.50 108 THR A N 1
ATOM 877 C CA . THR A 1 108 ? -0.508 3.138 -8.207 1.00 98.50 108 THR A CA 1
ATOM 878 C C . THR A 1 108 ? -1.269 1.959 -8.809 1.00 98.50 108 THR A C 1
ATOM 880 O O . THR A 1 108 ? -0.963 0.812 -8.487 1.00 98.50 108 THR A O 1
ATOM 883 N N . SER A 1 109 ? -2.188 2.216 -9.742 1.00 98.12 109 SER A N 1
ATOM 884 C CA . SER A 1 109 ? -2.902 1.167 -10.481 1.00 98.12 109 SER A CA 1
ATOM 885 C C . SER A 1 109 ? -1.946 0.332 -11.335 1.00 98.12 109 SER A C 1
ATOM 887 O O . SER A 1 109 ? -2.055 -0.889 -11.362 1.00 98.12 109 SER A O 1
ATOM 889 N N . SER A 1 110 ? -0.958 0.969 -11.971 1.00 98.56 110 SER A N 1
ATOM 890 C CA . SER A 1 110 ? 0.094 0.273 -12.720 1.00 98.56 110 SER A CA 1
ATOM 891 C C . SER A 1 110 ? 0.916 -0.660 -11.822 1.00 98.56 110 SER A C 1
ATOM 893 O O . SER A 1 110 ? 1.129 -1.818 -12.176 1.00 98.56 110 SER A O 1
ATOM 895 N N . CYS A 1 111 ? 1.304 -0.221 -10.620 1.00 98.75 111 CYS A N 1
ATOM 896 C CA . CYS A 1 111 ? 1.986 -1.086 -9.652 1.00 98.75 111 CYS A CA 1
ATOM 897 C C . CYS A 1 111 ? 1.128 -2.286 -9.225 1.00 98.75 111 CYS A C 1
ATOM 899 O O . CYS A 1 111 ? 1.650 -3.393 -9.131 1.00 98.75 111 CYS A O 1
ATOM 901 N N . VAL A 1 112 ? -0.173 -2.082 -8.986 1.00 98.69 112 VAL A N 1
ATOM 902 C CA . VAL A 1 112 ? -1.113 -3.163 -8.640 1.00 98.69 112 VAL A CA 1
ATOM 903 C C . VAL A 1 112 ? -1.206 -4.180 -9.778 1.00 98.69 112 VAL A C 1
ATOM 905 O O . VAL A 1 112 ? -0.951 -5.359 -9.552 1.00 98.69 112 VAL A O 1
ATOM 908 N N . VAL A 1 113 ? -1.482 -3.729 -11.005 1.00 98.69 113 VAL A N 1
ATOM 909 C CA . VAL A 1 113 ? -1.598 -4.607 -12.182 1.00 98.69 113 VAL A CA 1
ATOM 910 C C . VAL A 1 113 ? -0.296 -5.358 -12.447 1.00 98.69 113 VAL A C 1
ATOM 912 O O . VAL A 1 113 ? -0.326 -6.546 -12.738 1.00 98.69 113 VAL A O 1
ATOM 915 N N . PHE A 1 114 ? 0.857 -4.703 -12.316 1.00 98.69 114 PHE A N 1
ATOM 916 C CA . PHE A 1 114 ? 2.153 -5.357 -12.485 1.00 98.69 114 PHE A CA 1
ATOM 917 C C . PHE A 1 114 ? 2.382 -6.485 -11.471 1.00 98.69 114 PHE A C 1
ATOM 919 O O . PHE A 1 114 ? 2.879 -7.542 -11.845 1.00 98.69 114 PHE A O 1
ATOM 926 N N . VAL A 1 115 ? 1.997 -6.292 -10.206 1.00 98.50 115 VAL A N 1
ATOM 927 C CA . VAL A 1 115 ? 2.096 -7.339 -9.176 1.00 98.50 115 VAL A CA 1
ATOM 928 C C . VAL A 1 115 ? 1.184 -8.528 -9.496 1.00 98.50 115 VAL A C 1
ATOM 930 O O . VAL A 1 115 ? 1.635 -9.669 -9.398 1.00 98.50 115 VAL A O 1
ATOM 933 N N . GLU A 1 116 ? -0.039 -8.272 -9.963 1.00 98.31 116 GLU A N 1
ATOM 934 C CA . GLU A 1 116 ? -0.977 -9.322 -10.387 1.00 98.31 116 GLU A CA 1
ATOM 935 C C . GLU A 1 116 ? -0.487 -10.071 -11.641 1.00 98.31 116 GLU A C 1
ATOM 937 O O . GLU A 1 116 ? -0.555 -11.296 -11.695 1.00 98.31 116 GLU A O 1
ATOM 942 N N . LEU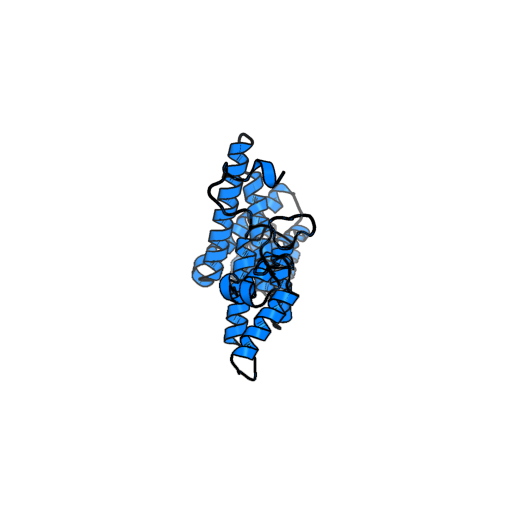 A 1 117 ? 0.095 -9.369 -12.625 1.00 97.81 117 LEU A N 1
ATOM 943 C CA . LEU A 1 117 ? 0.697 -9.983 -13.821 1.00 97.81 117 LEU A CA 1
ATOM 944 C C . LEU A 1 117 ? 1.880 -10.904 -13.482 1.00 97.81 117 LEU A C 1
ATOM 946 O O . LEU A 1 117 ? 2.134 -11.870 -14.196 1.00 97.81 117 LEU A O 1
ATOM 950 N N . LEU A 1 118 ? 2.587 -10.641 -12.379 1.00 96.38 118 LEU A N 1
ATOM 951 C CA . LEU A 1 118 ? 3.623 -11.530 -11.840 1.00 96.38 118 LEU A CA 1
ATOM 952 C C . LEU A 1 118 ? 3.051 -12.735 -11.063 1.00 96.38 118 LEU A C 1
ATOM 954 O O . LEU A 1 118 ? 3.820 -13.514 -10.491 1.00 96.38 118 LEU A O 1
ATOM 958 N N . GLY A 1 119 ? 1.724 -12.883 -11.005 1.00 95.69 119 GLY A N 1
ATOM 959 C CA . GLY A 1 119 ? 1.034 -13.963 -10.300 1.00 95.69 119 GLY A CA 1
ATOM 960 C C . GLY A 1 119 ? 1.086 -13.832 -8.777 1.00 95.69 119 GLY A C 1
ATOM 961 O O . GLY A 1 119 ? 1.151 -14.841 -8.072 1.00 95.69 119 GLY A O 1
ATOM 962 N N . ARG A 1 120 ? 1.136 -12.604 -8.244 1.00 97.19 120 ARG A N 1
ATOM 963 C CA . ARG A 1 120 ? 1.164 -12.329 -6.798 1.00 97.19 120 ARG A CA 1
ATOM 964 C C . ARG A 1 120 ? -0.044 -11.503 -6.381 1.00 97.19 120 ARG A C 1
ATOM 966 O O . ARG A 1 120 ? -0.433 -10.588 -7.090 1.00 97.19 120 ARG A O 1
ATOM 973 N N . ASP A 1 121 ? -0.555 -11.776 -5.182 1.00 96.44 121 ASP A N 1
ATOM 974 C CA . ASP A 1 121 ? -1.632 -10.984 -4.583 1.00 96.44 121 ASP A CA 1
ATOM 975 C C . ASP A 1 121 ? -1.169 -9.543 -4.306 1.00 96.44 121 ASP A C 1
ATOM 977 O O . ASP A 1 121 ? -0.187 -9.293 -3.595 1.00 96.44 121 ASP A O 1
ATOM 981 N N . SER A 1 122 ? -1.904 -8.577 -4.854 1.00 97.50 122 SER A N 1
ATOM 982 C CA . SER A 1 122 ? -1.673 -7.148 -4.657 1.00 97.50 122 SER A CA 1
ATOM 983 C C . SER A 1 122 ? -2.266 -6.574 -3.366 1.00 97.50 122 SER A C 1
ATOM 985 O O . SER A 1 122 ? -2.167 -5.361 -3.160 1.00 97.50 122 SER A O 1
ATOM 987 N N . ALA A 1 123 ? -2.876 -7.376 -2.485 1.00 97.25 123 ALA A N 1
ATOM 988 C CA . ALA A 1 123 ? -3.538 -6.904 -1.264 1.00 97.25 123 ALA A CA 1
ATOM 989 C C . ALA A 1 123 ? -2.646 -5.990 -0.413 1.00 97.25 123 ALA A C 1
ATOM 991 O O . ALA A 1 123 ? -3.108 -4.946 0.048 1.00 97.25 123 ALA A O 1
ATOM 992 N N . LEU A 1 124 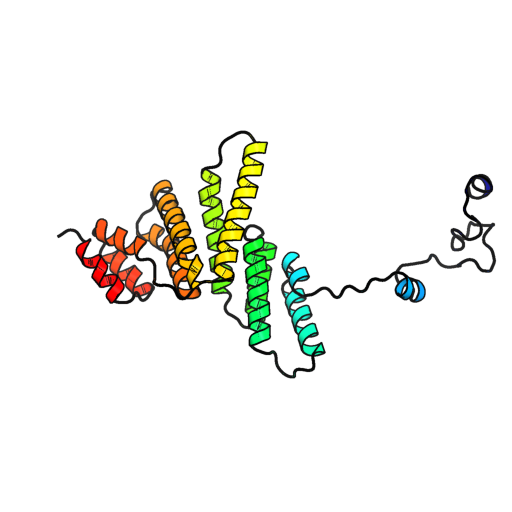? -1.355 -6.314 -0.267 1.00 97.31 124 LEU A N 1
ATOM 993 C CA . LEU A 1 124 ? -0.403 -5.454 0.441 1.00 97.31 124 LEU A CA 1
ATOM 994 C C . LEU A 1 124 ? -0.246 -4.087 -0.241 1.00 97.31 124 LEU A C 1
ATOM 996 O O . LEU A 1 124 ? -0.303 -3.059 0.427 1.00 97.31 124 LEU A O 1
ATOM 1000 N N . VAL A 1 125 ? -0.084 -4.060 -1.567 1.00 98.12 125 VAL A N 1
ATOM 1001 C CA . VAL A 1 125 ? 0.065 -2.817 -2.343 1.00 98.12 125 VAL A CA 1
ATOM 1002 C C . VAL A 1 125 ? -1.199 -1.969 -2.231 1.00 98.12 125 VAL A C 1
ATOM 1004 O O . VAL A 1 125 ? -1.120 -0.793 -1.877 1.00 98.12 125 VAL A O 1
ATOM 1007 N N . ARG A 1 126 ? -2.370 -2.575 -2.457 1.00 98.19 126 ARG A N 1
ATOM 1008 C CA . ARG A 1 126 ? -3.675 -1.907 -2.363 1.00 98.19 126 ARG A CA 1
ATOM 1009 C C . ARG A 1 126 ? -3.919 -1.329 -0.969 1.00 98.19 126 ARG A C 1
ATOM 1011 O O . ARG A 1 126 ? -4.305 -0.167 -0.861 1.00 98.19 126 ARG A O 1
ATOM 1018 N N . SER A 1 127 ? -3.631 -2.103 0.079 1.00 97.75 127 SER A N 1
ATOM 1019 C CA . SER A 1 127 ? -3.806 -1.668 1.470 1.00 97.75 127 SER A CA 1
ATOM 1020 C C . SER A 1 127 ? -2.888 -0.496 1.805 1.00 97.75 127 SER A C 1
ATOM 1022 O O . SER A 1 127 ? -3.359 0.513 2.312 1.00 97.75 127 SER A O 1
ATOM 1024 N N . MET A 1 128 ? -1.606 -0.568 1.434 1.00 98.06 128 MET A N 1
ATOM 1025 C CA . MET A 1 128 ? -0.639 0.508 1.688 1.00 98.06 128 MET A CA 1
ATOM 1026 C C . MET A 1 128 ? -0.999 1.809 0.955 1.00 98.06 128 MET A C 1
ATOM 1028 O O . MET A 1 128 ? -0.908 2.887 1.544 1.00 98.06 128 MET A O 1
ATOM 1032 N N . ILE A 1 129 ? -1.462 1.727 -0.300 1.00 98.38 129 ILE A N 1
ATOM 1033 C CA . ILE A 1 129 ? -1.961 2.897 -1.043 1.00 98.38 129 ILE A CA 1
ATOM 1034 C C . ILE A 1 129 ? -3.178 3.498 -0.334 1.00 98.38 129 ILE A C 1
ATOM 1036 O O . ILE A 1 129 ? -3.251 4.715 -0.157 1.00 98.38 129 ILE A O 1
ATOM 1040 N N . HIS A 1 130 ? -4.138 2.659 0.065 1.00 97.94 130 HIS A N 1
ATOM 1041 C CA . HIS A 1 130 ? -5.362 3.127 0.705 1.00 97.94 130 HIS A CA 1
ATOM 1042 C C . HIS A 1 130 ? -5.073 3.787 2.058 1.00 97.94 130 HIS A C 1
ATOM 1044 O O . HIS A 1 130 ? -5.569 4.883 2.310 1.00 97.94 130 HIS A O 1
ATOM 1050 N N . THR A 1 131 ? -4.186 3.196 2.862 1.00 98.06 131 THR A N 1
ATOM 1051 C CA . THR A 1 131 ? -3.669 3.778 4.106 1.00 98.06 131 THR A CA 1
ATOM 1052 C C . THR A 1 131 ? -3.016 5.134 3.868 1.00 98.06 131 THR A C 1
ATOM 1054 O O . THR A 1 131 ? -3.368 6.092 4.547 1.00 98.06 131 THR A O 1
ATOM 1057 N N . GLY A 1 132 ? -2.127 5.259 2.876 1.00 97.88 132 GLY A N 1
ATOM 1058 C CA . GLY A 1 132 ? -1.503 6.542 2.541 1.00 97.88 132 GLY A CA 1
ATOM 1059 C C . GLY A 1 132 ? -2.526 7.625 2.190 1.00 97.88 132 GLY A C 1
ATOM 1060 O O . GLY A 1 132 ? -2.450 8.744 2.696 1.00 97.88 132 GLY A O 1
ATOM 1061 N N . ARG A 1 133 ? -3.531 7.285 1.372 1.00 97.19 133 ARG A N 1
ATOM 1062 C CA . ARG A 1 133 ? -4.612 8.214 0.996 1.00 97.19 133 ARG A CA 1
ATOM 1063 C C . ARG A 1 133 ? -5.462 8.628 2.192 1.00 97.19 133 ARG A C 1
ATOM 1065 O O . ARG A 1 133 ? -5.809 9.802 2.288 1.00 97.19 133 ARG A O 1
ATOM 1072 N N . LEU A 1 134 ? -5.764 7.698 3.095 1.00 96.31 134 LEU A N 1
ATOM 1073 C CA . LEU A 1 134 ? -6.563 7.988 4.281 1.00 96.31 134 LEU A CA 1
ATOM 1074 C C . LEU A 1 134 ? -5.810 8.882 5.269 1.00 96.31 134 LEU A C 1
ATOM 1076 O O . LEU A 1 134 ? -6.349 9.887 5.724 1.00 96.31 134 LEU A O 1
ATOM 1080 N N . LEU A 1 135 ? -4.537 8.570 5.534 1.00 97.12 135 LEU A N 1
ATOM 1081 C CA . LEU A 1 135 ? -3.669 9.403 6.368 1.00 97.12 135 LEU A CA 1
ATOM 1082 C C . LEU A 1 135 ? -3.527 10.810 5.787 1.00 97.12 135 LEU A C 1
ATOM 1084 O O . LEU A 1 135 ? -3.594 11.790 6.526 1.00 97.12 135 LEU A O 1
ATOM 1088 N N . PHE A 1 136 ? -3.380 10.918 4.465 1.00 96.38 136 PHE A N 1
ATOM 1089 C CA . PHE A 1 136 ? -3.319 12.211 3.798 1.00 96.38 136 PHE A CA 1
ATOM 1090 C C . PHE A 1 136 ? -4.629 12.982 3.941 1.00 96.38 136 PHE A C 1
ATOM 1092 O O . PHE A 1 136 ? -4.592 14.142 4.331 1.00 96.38 136 PHE A O 1
ATOM 1099 N N . ALA A 1 137 ? -5.779 12.351 3.687 1.00 94.00 137 ALA A N 1
ATOM 1100 C CA . ALA A 1 137 ? -7.084 12.990 3.844 1.00 94.00 137 ALA A CA 1
ATOM 1101 C C . ALA A 1 137 ? -7.309 13.481 5.283 1.00 94.00 137 ALA A C 1
ATOM 1103 O O . ALA A 1 137 ? -7.791 14.595 5.483 1.00 94.00 137 ALA A O 1
ATOM 1104 N N . HIS A 1 138 ? -6.905 12.687 6.275 1.00 93.88 138 HIS A N 1
ATOM 1105 C CA . HIS A 1 138 ? -6.976 13.050 7.685 1.00 93.88 138 HIS A CA 1
ATOM 1106 C C . HIS A 1 138 ? -6.079 14.255 8.019 1.00 93.88 138 HIS A C 1
ATOM 1108 O O . HIS A 1 138 ? -6.563 15.250 8.554 1.00 93.88 138 HIS A O 1
ATOM 1114 N N . ARG A 1 139 ? -4.794 14.225 7.639 1.00 92.81 139 ARG A N 1
ATOM 1115 C CA . ARG A 1 139 ? -3.847 15.323 7.921 1.00 92.81 139 ARG A CA 1
ATOM 1116 C C . ARG A 1 139 ? -4.156 16.593 7.124 1.00 92.81 139 ARG A C 1
ATOM 1118 O O . ARG A 1 139 ? -4.000 17.690 7.649 1.00 92.81 139 ARG A O 1
ATOM 1125 N N . HIS A 1 140 ? -4.647 16.461 5.891 1.00 89.06 140 HIS A N 1
ATOM 1126 C CA . HIS A 1 140 ? -5.035 17.583 5.030 1.00 89.06 140 HIS A CA 1
ATOM 1127 C C . HIS A 1 140 ? -6.122 18.458 5.672 1.00 89.06 140 HIS A C 1
ATOM 1129 O O . HIS A 1 140 ? -6.129 19.671 5.472 1.00 89.06 140 HIS A O 1
ATOM 1135 N N . ARG A 1 141 ? -7.035 17.877 6.463 1.00 86.31 141 ARG A N 1
ATOM 1136 C CA . ARG A 1 141 ? -8.090 18.632 7.168 1.00 86.31 141 ARG A CA 1
ATOM 1137 C C . ARG A 1 141 ? -7.533 19.597 8.220 1.00 86.31 141 ARG A C 1
ATOM 1139 O O . ARG A 1 141 ? -8.178 20.596 8.511 1.00 86.31 141 ARG A O 1
ATOM 1146 N N . ASN A 1 142 ? -6.331 19.334 8.731 1.00 82.69 142 ASN A N 1
ATOM 1147 C CA . ASN A 1 142 ? -5.697 20.115 9.796 1.00 82.69 142 ASN A CA 1
ATOM 1148 C C . ASN A 1 142 ? -4.736 21.196 9.262 1.00 82.69 142 ASN A C 1
ATOM 1150 O O . ASN A 1 142 ? -4.053 21.851 10.044 1.00 82.69 142 ASN A O 1
ATOM 1154 N N . VAL A 1 143 ? -4.664 21.385 7.939 1.00 86.38 143 VAL A N 1
ATOM 1155 C CA . VAL A 1 143 ? -3.778 22.364 7.291 1.00 86.38 143 VAL A CA 1
ATOM 1156 C C . VAL A 1 143 ? -4.384 23.771 7.363 1.00 86.38 143 VAL A C 1
ATOM 1158 O O . VAL A 1 143 ? -5.457 24.042 6.816 1.00 86.38 143 VAL A O 1
ATOM 1161 N N . VAL A 1 144 ? -3.665 24.698 7.997 1.00 85.88 144 VAL A N 1
ATOM 1162 C CA . VAL A 1 144 ? -4.112 26.077 8.272 1.00 85.88 144 VAL A CA 1
ATOM 1163 C C . VAL A 1 144 ? -3.121 27.087 7.678 1.00 85.88 144 VAL A C 1
ATOM 1165 O O . VAL A 1 144 ? -1.928 26.814 7.566 1.00 85.88 144 VAL A O 1
ATOM 1168 N N . GLY A 1 145 ? -3.608 28.271 7.289 1.00 87.25 145 GLY A N 1
ATOM 1169 C CA . GLY A 1 145 ? -2.780 29.389 6.815 1.00 87.25 145 GLY A CA 1
ATOM 1170 C C . GLY A 1 145 ? -3.083 29.854 5.385 1.00 87.25 145 GLY A C 1
ATOM 1171 O O . GLY A 1 145 ? -4.085 29.464 4.782 1.00 87.25 145 GLY A O 1
ATOM 1172 N N . GLY A 1 146 ? -2.219 30.724 4.851 1.00 88.38 146 GLY A N 1
ATOM 1173 C CA . GLY A 1 146 ? -2.302 31.232 3.473 1.00 88.38 146 GLY A CA 1
ATOM 1174 C C . GLY A 1 146 ? -1.913 30.188 2.414 1.00 88.38 146 GLY A C 1
ATOM 1175 O O . GLY A 1 146 ? -1.352 29.147 2.742 1.00 88.38 146 GLY A O 1
ATOM 1176 N N . ALA A 1 147 ? -2.191 30.461 1.134 1.00 88.19 147 ALA A N 1
ATOM 1177 C CA . ALA A 1 147 ? -2.053 29.483 0.043 1.00 88.19 147 ALA A CA 1
ATOM 1178 C C . ALA A 1 147 ? -0.651 28.846 -0.075 1.00 88.19 147 ALA A C 1
ATOM 1180 O O . ALA A 1 147 ? -0.545 27.625 -0.183 1.00 88.19 147 ALA A O 1
ATOM 1181 N N . GLU A 1 148 ? 0.418 29.644 0.008 1.00 89.06 148 GLU A N 1
ATOM 1182 C CA . GLU A 1 148 ? 1.798 29.134 -0.065 1.00 89.06 148 GLU A CA 1
ATOM 1183 C C . GLU A 1 148 ? 2.178 28.295 1.164 1.00 89.06 148 GLU A C 1
ATOM 1185 O O . GLU A 1 148 ? 2.758 27.220 1.025 1.00 89.06 148 GLU A O 1
ATOM 1190 N N . ALA A 1 149 ? 1.765 28.721 2.363 1.00 89.38 149 ALA A N 1
ATOM 1191 C CA . ALA A 1 149 ? 1.993 27.959 3.592 1.00 89.38 149 ALA A CA 1
ATOM 1192 C C . ALA A 1 149 ? 1.267 26.603 3.562 1.00 89.38 149 ALA A C 1
ATOM 1194 O O . ALA A 1 149 ? 1.843 25.584 3.935 1.00 89.38 149 ALA A O 1
ATOM 1195 N N . LYS A 1 150 ? 0.029 26.567 3.044 1.00 89.69 150 LYS A N 1
ATOM 1196 C CA . LYS A 1 150 ? -0.721 25.317 2.847 1.00 89.69 150 LYS A CA 1
ATOM 1197 C C . LYS A 1 150 ? -0.012 24.382 1.872 1.00 89.69 150 LYS A C 1
ATOM 1199 O O . LYS A 1 150 ? 0.073 23.185 2.125 1.00 89.69 150 LYS A O 1
ATOM 1204 N N . LYS A 1 151 ? 0.503 24.912 0.761 1.00 90.00 151 LYS A N 1
ATOM 1205 C CA . LYS A 1 151 ? 1.220 24.119 -0.245 1.00 90.00 151 LYS A CA 1
ATOM 1206 C C . LYS A 1 151 ? 2.473 23.467 0.336 1.00 90.00 151 LYS A C 1
ATOM 1208 O O . LYS A 1 151 ? 2.723 22.303 0.035 1.00 90.00 151 LYS A O 1
ATOM 1213 N N . GLU A 1 152 ? 3.231 24.185 1.160 1.00 91.25 152 GLU A N 1
ATOM 1214 C CA . GLU A 1 152 ? 4.435 23.632 1.784 1.00 91.25 152 GLU A CA 1
ATOM 1215 C C . GLU A 1 152 ? 4.097 22.584 2.851 1.00 91.25 152 GLU A C 1
ATOM 1217 O O . GLU A 1 152 ? 4.590 21.460 2.767 1.00 91.25 152 GLU A O 1
ATOM 1222 N N . GLN A 1 153 ? 3.135 22.871 3.736 1.00 91.81 153 GLN A N 1
ATOM 1223 C CA . GLN A 1 153 ? 2.636 21.898 4.721 1.00 91.81 153 GLN A CA 1
ATOM 1224 C C . GLN A 1 153 ? 2.117 20.611 4.063 1.00 91.81 153 GLN A C 1
ATOM 1226 O O . GLN A 1 153 ? 2.309 19.513 4.582 1.00 91.81 153 GLN A O 1
ATOM 1231 N N . LEU A 1 154 ? 1.464 20.712 2.900 1.00 92.38 154 LEU A N 1
ATOM 1232 C CA . LEU A 1 154 ? 0.993 19.535 2.171 1.00 92.38 154 LEU A CA 1
ATOM 1233 C C . LEU A 1 154 ? 2.138 18.701 1.600 1.00 92.38 154 LEU A C 1
ATOM 1235 O O . LEU A 1 154 ? 2.056 17.474 1.642 1.00 92.38 154 LEU A O 1
ATOM 1239 N N . LYS A 1 155 ? 3.205 19.325 1.090 1.00 93.38 155 LYS A N 1
ATOM 1240 C CA . LYS A 1 155 ? 4.389 18.581 0.635 1.00 93.38 155 LYS A CA 1
ATOM 1241 C C . LYS A 1 155 ? 5.073 17.868 1.795 1.00 93.38 155 LYS A C 1
ATOM 1243 O O . LYS A 1 155 ? 5.420 16.699 1.650 1.00 93.38 155 LYS A O 1
ATOM 1248 N N . GLU A 1 156 ? 5.231 18.546 2.929 1.00 93.75 156 GLU A N 1
ATOM 1249 C CA . GLU A 1 156 ? 5.795 17.961 4.149 1.00 93.75 156 GLU A CA 1
ATOM 1250 C C . GLU A 1 156 ? 4.944 16.781 4.628 1.00 93.75 156 GLU A C 1
ATOM 1252 O O . GLU A 1 156 ? 5.460 15.683 4.821 1.00 93.75 156 GLU A O 1
ATOM 1257 N N . CYS A 1 157 ? 3.622 16.955 4.685 1.00 94.50 157 CYS A N 1
ATOM 1258 C CA . CYS A 1 157 ? 2.671 15.897 5.018 1.00 94.50 157 CYS A CA 1
ATOM 1259 C C . CYS A 1 157 ? 2.812 14.673 4.094 1.00 94.50 157 CYS A C 1
ATOM 1261 O O . CYS A 1 157 ? 2.865 13.534 4.565 1.00 94.50 157 CYS A O 1
ATOM 1263 N N . VAL A 1 158 ? 2.923 14.885 2.777 1.00 96.38 158 VAL A N 1
ATOM 1264 C CA . VAL A 1 158 ? 3.170 13.794 1.822 1.00 96.38 158 VAL A CA 1
ATOM 1265 C C . VAL A 1 158 ? 4.507 13.114 2.107 1.00 96.38 158 VAL A C 1
ATOM 1267 O O . VAL A 1 158 ? 4.551 11.886 2.161 1.00 96.38 158 VAL A O 1
ATOM 1270 N N . ALA A 1 159 ? 5.580 13.875 2.328 1.00 96.62 159 ALA A N 1
ATOM 1271 C CA . ALA A 1 159 ? 6.904 13.328 2.613 1.00 96.62 159 ALA A CA 1
ATOM 1272 C C . ALA A 1 159 ? 6.923 12.484 3.900 1.00 96.62 159 ALA A C 1
ATOM 1274 O O . ALA A 1 159 ? 7.504 11.395 3.919 1.00 96.62 159 ALA A O 1
ATOM 1275 N N . GLU A 1 160 ? 6.238 12.930 4.953 1.00 96.19 160 GLU A N 1
ATOM 1276 C CA . GLU A 1 160 ? 6.088 12.180 6.200 1.00 96.19 160 GLU A CA 1
ATOM 1277 C C . GLU A 1 160 ? 5.331 10.868 6.000 1.00 96.19 160 GLU A C 1
ATOM 1279 O O . GLU A 1 160 ? 5.782 9.824 6.473 1.00 96.19 160 GLU A O 1
ATOM 1284 N N . ILE A 1 161 ? 4.202 10.897 5.282 1.00 97.50 161 ILE A N 1
ATOM 1285 C CA . ILE A 1 161 ? 3.409 9.693 4.998 1.00 97.50 161 ILE A CA 1
ATOM 1286 C C . ILE A 1 161 ? 4.230 8.710 4.161 1.00 97.50 161 ILE A C 1
ATOM 1288 O O . ILE A 1 161 ? 4.283 7.525 4.490 1.00 97.50 161 ILE A O 1
ATOM 1292 N N . VAL A 1 162 ? 4.918 9.182 3.116 1.00 98.06 162 VAL A N 1
ATOM 1293 C CA . VAL A 1 162 ? 5.816 8.345 2.303 1.00 98.06 162 VAL A CA 1
ATOM 1294 C C . VAL A 1 162 ? 6.894 7.710 3.181 1.00 98.06 162 VAL A C 1
ATOM 1296 O O . VAL A 1 162 ? 7.131 6.506 3.072 1.00 98.06 162 VAL A O 1
ATOM 1299 N N . SER A 1 163 ? 7.508 8.483 4.080 1.00 97.25 163 SER A N 1
ATOM 1300 C CA . SER A 1 163 ? 8.517 7.990 5.024 1.00 97.25 163 SER A CA 1
ATOM 1301 C C . SER A 1 163 ? 7.955 6.902 5.946 1.00 97.25 163 SER A C 1
ATOM 1303 O O . SER A 1 163 ? 8.574 5.849 6.111 1.00 97.25 163 SER A O 1
ATOM 1305 N N . GLU A 1 164 ? 6.752 7.100 6.488 1.00 96.94 164 GLU A N 1
ATOM 1306 C CA . GLU A 1 164 ? 6.081 6.147 7.378 1.00 96.94 164 GLU A CA 1
ATOM 1307 C C . GLU A 1 164 ? 5.737 4.832 6.652 1.00 96.94 164 GLU A C 1
ATOM 1309 O O . GLU A 1 164 ? 6.055 3.740 7.139 1.00 96.94 164 GLU A O 1
ATOM 1314 N N . LEU A 1 165 ? 5.183 4.926 5.436 1.00 97.75 165 LEU A N 1
ATOM 1315 C CA . LEU A 1 165 ? 4.889 3.771 4.585 1.00 97.75 165 LEU A CA 1
ATOM 1316 C C . LEU A 1 165 ? 6.171 3.018 4.201 1.00 97.75 165 LEU A C 1
ATOM 1318 O O . LEU A 1 165 ? 6.240 1.797 4.340 1.00 97.75 165 LEU A O 1
ATOM 1322 N N . GLN A 1 166 ? 7.213 3.720 3.753 1.00 96.50 166 GLN A N 1
ATOM 1323 C CA . GLN A 1 166 ? 8.483 3.109 3.347 1.00 96.50 166 GLN A CA 1
ATOM 1324 C C . GLN A 1 166 ? 9.244 2.492 4.525 1.00 96.50 166 GLN A C 1
ATOM 1326 O O . GLN A 1 166 ? 9.860 1.433 4.371 1.00 96.50 166 GLN A O 1
ATOM 1331 N N . ALA A 1 167 ? 9.186 3.096 5.713 1.00 96.19 167 ALA A N 1
ATOM 1332 C CA . ALA A 1 167 ? 9.733 2.502 6.930 1.00 96.19 167 ALA A CA 1
ATOM 1333 C C . ALA A 1 167 ? 9.056 1.155 7.239 1.00 96.19 167 ALA A C 1
ATOM 1335 O O . ALA A 1 167 ? 9.741 0.181 7.572 1.00 96.19 167 ALA A O 1
ATOM 1336 N N . CYS A 1 168 ? 7.736 1.065 7.047 1.00 95.75 168 CYS A N 1
ATOM 1337 C CA . CYS A 1 168 ? 6.991 -0.189 7.157 1.00 95.75 168 CYS A CA 1
ATOM 1338 C C . CYS A 1 168 ? 7.402 -1.212 6.086 1.00 95.75 168 CYS A C 1
ATOM 1340 O O . CYS A 1 168 ? 7.638 -2.375 6.416 1.00 95.75 168 CYS A O 1
ATOM 1342 N N . VAL A 1 169 ? 7.591 -0.786 4.830 1.00 94.12 169 VAL A N 1
ATOM 1343 C CA . VAL A 1 169 ? 8.093 -1.661 3.752 1.00 94.12 169 VAL A CA 1
ATOM 1344 C C . VAL A 1 169 ? 9.472 -2.239 4.093 1.00 94.12 169 VAL A C 1
ATOM 1346 O O . VAL A 1 169 ? 9.701 -3.428 3.874 1.00 94.12 169 VAL A O 1
ATOM 1349 N N . ARG A 1 170 ? 10.378 -1.435 4.671 1.00 93.56 170 ARG A N 1
ATOM 1350 C CA . ARG A 1 170 ? 11.715 -1.889 5.104 1.00 93.56 170 ARG A CA 1
ATOM 1351 C C . ARG A 1 170 ? 11.657 -2.868 6.273 1.00 93.56 170 ARG A C 1
ATOM 1353 O O . ARG A 1 170 ? 12.424 -3.825 6.309 1.00 93.56 170 ARG A O 1
ATOM 1360 N N . SER A 1 171 ? 10.798 -2.610 7.258 1.00 93.00 171 SER A N 1
ATOM 1361 C CA . SER A 1 171 ? 10.666 -3.462 8.439 1.00 93.00 171 SER A CA 1
ATOM 1362 C C . SER A 1 171 ? 9.242 -3.436 8.984 1.00 93.00 171 SER A C 1
ATOM 1364 O O . SER A 1 171 ? 8.867 -2.558 9.768 1.00 93.00 171 SER A O 1
ATOM 1366 N N . ARG A 1 172 ? 8.467 -4.453 8.589 1.00 92.25 172 ARG A N 1
ATOM 1367 C CA . ARG A 1 172 ? 7.047 -4.593 8.943 1.00 92.25 172 ARG A CA 1
ATOM 1368 C C . ARG A 1 172 ? 6.842 -4.680 10.453 1.00 92.25 172 ARG A C 1
ATOM 1370 O O . ARG A 1 172 ? 6.015 -3.961 10.993 1.00 92.25 172 ARG A O 1
ATOM 1377 N N . HIS A 1 173 ? 7.646 -5.477 11.154 1.00 88.12 173 HIS A N 1
ATOM 1378 C CA . HIS A 1 173 ? 7.495 -5.666 12.601 1.00 88.12 173 HIS A CA 1
ATOM 1379 C C . HIS A 1 173 ? 7.884 -4.431 13.427 1.00 88.12 173 HIS A C 1
ATOM 1381 O O . HIS A 1 173 ? 7.266 -4.170 14.455 1.00 88.12 173 HIS A O 1
ATOM 1387 N N . ARG A 1 174 ? 8.883 -3.650 12.985 1.00 92.00 174 ARG A N 1
ATOM 1388 C CA . ARG A 1 174 ? 9.342 -2.463 13.728 1.00 92.00 174 ARG A CA 1
ATOM 1389 C C . ARG A 1 174 ? 8.402 -1.274 13.566 1.00 92.00 174 ARG A C 1
ATOM 1391 O O . ARG A 1 174 ? 8.111 -0.591 14.540 1.00 92.00 174 ARG A O 1
ATOM 1398 N N . HIS A 1 175 ? 7.935 -1.026 12.344 1.00 94.56 175 HIS A N 1
ATOM 1399 C CA . HIS A 1 175 ? 7.176 0.189 12.031 1.00 94.56 175 HIS A CA 1
ATOM 1400 C C . HIS A 1 175 ? 5.688 -0.067 11.782 1.00 94.56 175 HIS A C 1
ATOM 1402 O O . HIS A 1 175 ? 4.900 0.874 11.806 1.00 94.56 175 HIS A O 1
ATOM 1408 N N . GLY A 1 176 ? 5.279 -1.321 11.581 1.00 94.75 176 GLY A N 1
ATOM 1409 C CA . GLY A 1 176 ? 3.894 -1.681 11.291 1.00 94.75 176 GLY A CA 1
ATOM 1410 C C . GLY A 1 176 ? 2.932 -1.274 12.400 1.00 94.75 176 GLY A C 1
ATOM 1411 O O . GLY A 1 176 ? 1.944 -0.618 12.113 1.00 94.75 176 GLY A O 1
ATOM 1412 N N . ASN A 1 177 ? 3.260 -1.531 13.670 1.00 94.50 177 ASN A N 1
ATOM 1413 C CA . ASN A 1 177 ? 2.413 -1.099 14.792 1.00 94.50 177 ASN A CA 1
ATOM 1414 C C . ASN A 1 177 ? 2.239 0.426 14.857 1.00 94.50 177 ASN A C 1
ATOM 1416 O O . ASN A 1 177 ? 1.162 0.902 15.201 1.00 94.50 177 ASN A O 1
ATOM 1420 N N . LYS A 1 178 ? 3.278 1.199 14.512 1.00 95.69 178 LYS A N 1
ATOM 1421 C CA . LYS A 1 178 ? 3.173 2.662 14.435 1.00 95.69 178 LYS A CA 1
ATOM 1422 C C . LYS A 1 178 ? 2.205 3.069 13.324 1.00 95.69 178 LYS A C 1
ATOM 1424 O O . LYS A 1 178 ? 1.300 3.851 13.580 1.00 95.69 178 LYS A O 1
ATOM 1429 N N . LEU A 1 179 ? 2.358 2.487 12.133 1.00 97.06 179 LEU A N 1
ATOM 1430 C CA . LEU A 1 179 ? 1.478 2.754 10.996 1.00 97.06 179 LEU A CA 1
ATOM 1431 C C . LEU A 1 179 ? 0.020 2.379 11.298 1.00 97.06 179 LEU A C 1
ATOM 1433 O O . LEU A 1 179 ? -0.879 3.152 10.981 1.00 97.06 179 LEU A O 1
ATOM 1437 N N . ILE A 1 180 ? -0.206 1.229 11.945 1.00 97.44 180 IL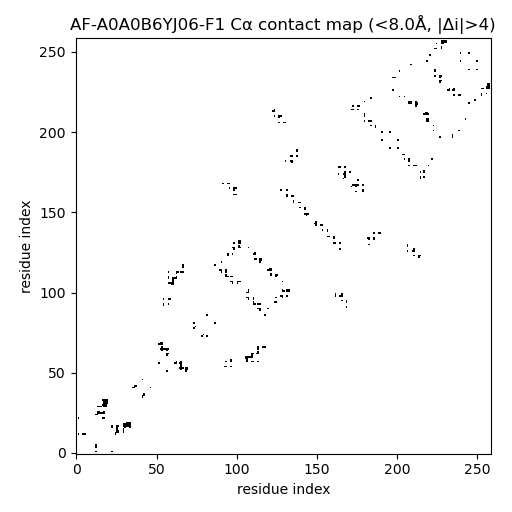E A N 1
ATOM 1438 C CA . ILE A 1 180 ? -1.534 0.805 12.400 1.00 97.44 180 ILE A CA 1
ATOM 1439 C C . ILE A 1 180 ? -2.116 1.846 13.353 1.00 97.44 180 ILE A C 1
ATOM 1441 O O . ILE A 1 180 ? -3.200 2.335 13.079 1.00 97.44 180 ILE A O 1
ATOM 1445 N N . ARG A 1 181 ? -1.393 2.282 14.390 1.00 96.62 181 ARG A N 1
ATOM 1446 C CA . ARG A 1 181 ? -1.890 3.317 15.319 1.00 96.62 181 ARG A CA 1
ATOM 1447 C C . ARG A 1 181 ? -2.229 4.636 14.622 1.00 96.62 181 ARG A C 1
ATOM 1449 O O . ARG A 1 181 ? -3.272 5.219 14.905 1.00 96.62 181 ARG A O 1
ATOM 1456 N N . SER A 1 182 ? -1.378 5.093 13.700 1.00 96.44 182 SER A N 1
ATOM 1457 C CA . SER A 1 182 ? -1.644 6.291 12.891 1.00 96.44 182 SER A CA 1
ATOM 1458 C C . SER A 1 182 ? -2.936 6.136 12.080 1.00 96.44 182 SER A C 1
ATOM 1460 O O . SER A 1 182 ? -3.735 7.066 11.989 1.00 96.44 182 SER A O 1
ATOM 1462 N N . LEU A 1 183 ? -3.166 4.946 11.518 1.00 97.56 183 LEU A N 1
ATOM 1463 C CA . LEU A 1 183 ? -4.368 4.625 10.756 1.00 97.56 183 LEU A CA 1
ATOM 1464 C C . LEU A 1 183 ? -5.621 4.507 11.642 1.00 97.56 183 LEU A C 1
ATOM 1466 O O . LEU A 1 183 ? -6.674 5.024 11.276 1.00 97.56 183 LEU A O 1
ATOM 1470 N N . GLU A 1 184 ? -5.513 3.866 12.807 1.00 97.12 184 GLU A N 1
ATOM 1471 C CA . GLU A 1 184 ? -6.590 3.761 13.797 1.00 97.12 184 GLU A CA 1
ATOM 1472 C C . GLU A 1 184 ? -7.058 5.146 14.253 1.00 97.12 184 GLU A C 1
ATOM 1474 O O . GLU A 1 184 ? -8.261 5.384 14.346 1.00 97.12 184 GLU A O 1
ATOM 1479 N N . ALA A 1 185 ? -6.123 6.066 14.515 1.00 95.44 185 ALA A N 1
ATOM 1480 C CA . ALA A 1 185 ? -6.437 7.445 14.880 1.00 95.44 185 ALA A CA 1
ATOM 1481 C C . ALA A 1 185 ? -7.191 8.167 13.752 1.00 95.44 185 ALA A C 1
ATOM 1483 O O . ALA A 1 185 ? -8.255 8.734 13.992 1.00 95.44 185 ALA A O 1
ATOM 1484 N N . ALA A 1 186 ? -6.699 8.056 12.513 1.00 96.06 186 ALA A N 1
ATOM 1485 C CA . ALA A 1 186 ? -7.343 8.668 11.354 1.00 96.06 186 ALA A CA 1
ATOM 1486 C C . ALA A 1 186 ? -8.789 8.177 11.153 1.00 96.06 186 ALA A C 1
ATOM 1488 O O . ALA A 1 186 ? -9.681 8.993 10.928 1.00 96.06 186 ALA A O 1
ATOM 1489 N N . ILE A 1 187 ? -9.032 6.867 11.285 1.00 95.88 187 ILE A N 1
ATOM 1490 C CA . ILE A 1 187 ? -10.373 6.271 11.156 1.00 95.88 187 ILE A CA 1
ATOM 1491 C C . ILE A 1 187 ? -11.284 6.692 12.308 1.00 95.88 187 ILE A C 1
ATOM 1493 O O . ILE A 1 187 ? -12.439 7.038 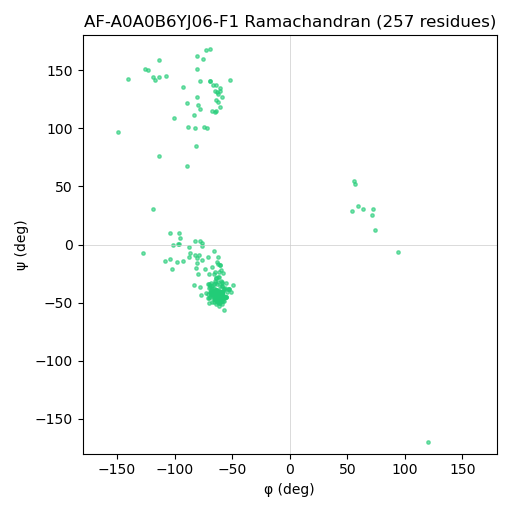12.071 1.00 95.88 187 ILE A O 1
ATOM 1497 N N . LYS A 1 188 ? -10.784 6.697 13.552 1.00 94.25 188 LYS A N 1
ATOM 1498 C CA . LYS A 1 188 ? -11.560 7.161 14.714 1.00 94.25 188 LYS A CA 1
ATOM 1499 C C . LYS A 1 188 ? -12.042 8.594 14.522 1.00 94.25 188 LYS A C 1
ATOM 1501 O O . LYS A 1 188 ? -13.210 8.875 14.780 1.00 94.25 188 LYS A O 1
ATOM 1506 N N . ASP A 1 189 ? -11.165 9.479 14.065 1.00 93.12 189 ASP A N 1
ATOM 1507 C CA . ASP A 1 189 ? -11.512 10.883 13.859 1.00 93.12 189 ASP A CA 1
ATOM 1508 C C . ASP A 1 189 ? -12.461 11.064 12.674 1.00 93.12 189 ASP A C 1
ATOM 1510 O O . ASP A 1 189 ? -13.396 11.856 12.750 1.00 93.12 189 ASP A O 1
ATOM 1514 N N . GLU A 1 190 ? -12.290 10.287 11.604 1.00 92.44 190 GLU A N 1
ATOM 1515 C CA . GLU A 1 190 ? -13.208 10.297 10.468 1.00 92.44 190 GLU A CA 1
ATOM 1516 C C . GLU A 1 190 ? -14.620 9.830 10.850 1.00 92.44 190 GLU A C 1
ATOM 1518 O O . GLU A 1 190 ? -15.585 10.512 10.520 1.00 92.44 190 GLU A O 1
ATOM 1523 N N . ILE A 1 191 ? -14.749 8.732 11.604 1.00 92.69 191 ILE A N 1
ATOM 1524 C CA . ILE A 1 191 ? -16.043 8.233 12.100 1.00 92.69 191 ILE A CA 1
ATOM 1525 C C . ILE A 1 191 ? -16.724 9.280 12.985 1.00 92.69 191 ILE A C 1
ATOM 1527 O O . ILE A 1 191 ? -17.915 9.541 12.821 1.00 92.69 191 ILE A O 1
ATOM 1531 N N . LYS A 1 192 ? -15.973 9.903 13.903 1.00 91.25 192 LYS A N 1
ATOM 1532 C CA . LYS A 1 192 ? -16.497 10.959 14.782 1.00 91.25 192 LYS A CA 1
ATOM 1533 C C . LYS A 1 192 ? -16.973 12.179 13.998 1.00 91.25 192 LYS A C 1
ATOM 1535 O O . LYS A 1 192 ? -18.004 12.743 14.341 1.00 91.25 192 LYS A O 1
ATOM 1540 N N . MET A 1 193 ? -16.228 12.588 12.970 1.00 89.00 193 MET A N 1
ATOM 1541 C CA . MET A 1 193 ? -16.590 13.731 12.129 1.00 89.00 193 MET A CA 1
ATOM 1542 C C . MET A 1 193 ? -17.822 13.457 11.265 1.00 89.00 193 MET A C 1
ATOM 1544 O O . MET A 1 193 ? -18.655 14.343 11.108 1.00 89.00 193 MET A O 1
ATOM 1548 N N . GLU A 1 194 ? -17.934 12.258 10.691 1.00 89.81 194 GLU A N 1
ATOM 1549 C CA . GLU A 1 194 ? -19.065 11.897 9.829 1.00 89.81 194 GLU A CA 1
ATOM 1550 C C . GLU A 1 194 ? -20.314 11.485 10.626 1.00 89.81 194 GLU A C 1
ATOM 1552 O O . GLU A 1 194 ? -21.405 11.452 10.065 1.00 89.81 194 GLU A O 1
ATOM 1557 N N . GLY A 1 195 ? -20.174 11.180 11.922 1.00 87.19 195 GLY A N 1
ATOM 1558 C CA . GLY A 1 195 ? -21.290 10.779 12.782 1.00 87.19 195 GLY A CA 1
ATOM 1559 C C . GLY A 1 195 ? -21.951 9.468 12.346 1.00 87.19 195 GLY A C 1
ATOM 1560 O O . GLY A 1 195 ? -23.157 9.303 12.511 1.00 87.19 195 GLY A O 1
ATOM 1561 N N . ILE A 1 196 ? -21.183 8.555 11.743 1.00 88.19 196 ILE A N 1
ATOM 1562 C CA . ILE A 1 196 ? -21.715 7.327 11.137 1.00 88.19 196 ILE A CA 1
ATOM 1563 C C . ILE A 1 196 ? -21.979 6.219 12.163 1.00 88.19 196 ILE A C 1
ATOM 1565 O O . ILE A 1 196 ? -21.305 6.124 13.190 1.00 88.19 196 ILE A O 1
ATOM 1569 N N . GLY A 1 197 ? -22.953 5.358 11.855 1.00 85.88 197 GLY A N 1
ATOM 1570 C CA . GLY A 1 197 ? -23.349 4.227 12.691 1.00 85.88 197 GLY A CA 1
ATOM 1571 C C . GLY A 1 197 ? -22.307 3.105 12.752 1.00 85.88 197 GLY A C 1
ATOM 1572 O O . GLY A 1 197 ? -21.344 3.060 11.984 1.00 85.88 197 GLY A O 1
ATOM 1573 N N . SER A 1 198 ? -22.501 2.159 13.681 1.00 84.38 198 SER A N 1
ATOM 1574 C CA . SER A 1 198 ? -21.563 1.046 13.908 1.00 84.38 198 SER A CA 1
ATOM 1575 C C . SER A 1 198 ? -21.362 0.158 12.673 1.00 84.38 198 SER A C 1
ATOM 1577 O O . SER A 1 198 ? -20.269 -0.374 12.479 1.00 84.38 198 SER A O 1
ATOM 1579 N N . PHE A 1 199 ? -22.385 0.004 11.826 1.00 88.31 199 PHE A N 1
ATOM 1580 C CA . PHE A 1 199 ? -22.292 -0.793 10.602 1.00 88.31 199 PHE A CA 1
ATOM 1581 C C . PHE A 1 199 ? -21.398 -0.112 9.556 1.00 88.31 199 PHE A C 1
ATOM 1583 O O . PHE A 1 199 ? -20.436 -0.711 9.076 1.00 88.31 199 PHE A O 1
ATOM 1590 N N . GLU A 1 200 ? -21.629 1.165 9.264 1.00 91.69 200 GLU A N 1
ATOM 1591 C CA . GLU A 1 200 ? -20.818 1.959 8.338 1.00 91.69 200 GLU A CA 1
ATOM 1592 C C . GLU A 1 200 ? -19.382 2.127 8.851 1.00 91.69 200 GLU A C 1
ATOM 1594 O O . GLU A 1 200 ? -18.420 2.009 8.087 1.00 91.69 200 GLU A O 1
ATOM 1599 N N . ALA A 1 201 ? -19.219 2.323 10.162 1.00 91.69 201 ALA A N 1
ATOM 1600 C CA . ALA A 1 201 ? -17.916 2.350 10.813 1.00 91.69 201 ALA A CA 1
ATOM 1601 C C . ALA A 1 201 ? -17.137 1.045 10.581 1.00 91.69 201 ALA A C 1
ATOM 1603 O O . ALA A 1 201 ? -15.933 1.092 10.314 1.00 91.69 201 ALA A O 1
ATOM 1604 N N . SER A 1 202 ? -17.806 -0.115 10.618 1.00 92.88 202 SER A N 1
ATOM 1605 C CA . SER A 1 202 ? -17.160 -1.418 10.403 1.00 92.88 202 SER A CA 1
ATOM 1606 C C . SER A 1 202 ? -16.480 -1.522 9.030 1.00 92.88 202 SER A C 1
ATOM 1608 O O . SER A 1 202 ? -15.377 -2.063 8.921 1.00 92.88 202 SER A O 1
ATOM 1610 N N . HIS A 1 203 ? -17.065 -0.912 7.993 1.00 92.25 203 HIS A N 1
ATOM 1611 C CA . HIS A 1 203 ? -16.464 -0.863 6.661 1.00 92.25 203 HIS A CA 1
ATOM 1612 C C . HIS A 1 203 ? -15.164 -0.056 6.640 1.00 92.25 203 HIS A C 1
ATOM 1614 O O . HIS A 1 203 ? -14.198 -0.484 6.006 1.00 92.25 203 HIS A O 1
ATOM 1620 N N . LYS A 1 204 ? -15.093 1.072 7.360 1.00 94.25 204 LYS A N 1
ATOM 1621 C CA . LYS A 1 204 ? -13.845 1.847 7.480 1.00 94.25 204 LYS A CA 1
ATOM 1622 C C . LYS A 1 204 ? -12.783 1.066 8.264 1.00 94.25 204 LYS A C 1
ATOM 1624 O O . LYS A 1 204 ? -11.624 1.006 7.855 1.00 94.25 204 LYS A O 1
ATOM 1629 N N . TRP A 1 205 ? -13.184 0.394 9.343 1.00 96.44 205 TRP A N 1
ATOM 1630 C CA . TRP A 1 205 ? -12.295 -0.431 10.169 1.00 96.44 205 TRP A CA 1
ATOM 1631 C C . TRP A 1 205 ? -11.731 -1.661 9.452 1.00 96.44 205 TRP A C 1
ATOM 1633 O O . TRP A 1 205 ? -10.631 -2.111 9.789 1.00 96.44 205 TRP A O 1
ATOM 1643 N N . MET A 1 206 ? -12.419 -2.167 8.426 1.00 95.75 206 MET A N 1
ATOM 1644 C CA . MET A 1 206 ? -11.959 -3.293 7.611 1.00 95.75 206 MET A CA 1
ATOM 1645 C C . MET A 1 206 ? -10.543 -3.081 7.056 1.00 95.75 206 MET A C 1
ATOM 1647 O O . MET A 1 206 ? -9.746 -4.020 7.040 1.00 95.75 206 MET A O 1
ATOM 1651 N N . LEU A 1 207 ? -10.192 -1.851 6.657 1.00 97.00 207 LEU A N 1
ATOM 1652 C CA . LEU A 1 207 ? -8.850 -1.533 6.162 1.00 97.00 207 LEU A CA 1
ATOM 1653 C C . LEU A 1 207 ? -7.765 -1.834 7.204 1.00 97.00 207 LEU A C 1
ATOM 1655 O O . LEU A 1 207 ? -6.732 -2.401 6.851 1.00 97.00 207 LEU A O 1
ATOM 1659 N N . VAL A 1 208 ? -7.990 -1.493 8.477 1.00 97.38 208 VAL A N 1
ATOM 1660 C CA . VAL A 1 208 ? -7.017 -1.741 9.557 1.00 97.38 208 VAL A CA 1
ATOM 1661 C C . VAL A 1 208 ? -6.779 -3.234 9.714 1.00 97.38 208 VAL A C 1
ATOM 1663 O O . VAL A 1 208 ? -5.637 -3.680 9.792 1.00 97.38 208 VAL A O 1
ATOM 1666 N N . VAL A 1 209 ? -7.858 -4.017 9.701 1.00 97.19 209 VAL A N 1
ATOM 1667 C CA . VAL A 1 209 ? -7.791 -5.472 9.851 1.00 97.19 209 VAL A CA 1
ATOM 1668 C C . VAL A 1 209 ? -7.073 -6.115 8.669 1.00 97.19 209 VAL A C 1
ATOM 1670 O O . VAL A 1 209 ? -6.188 -6.949 8.869 1.00 97.19 209 VAL A O 1
ATOM 1673 N N . ILE A 1 210 ? -7.411 -5.714 7.439 1.00 96.56 210 ILE A N 1
ATOM 1674 C CA . ILE A 1 210 ? -6.724 -6.188 6.231 1.00 96.56 210 ILE A CA 1
ATOM 1675 C C . ILE A 1 210 ? -5.237 -5.837 6.311 1.00 96.56 210 ILE A C 1
ATOM 1677 O O . ILE A 1 210 ? -4.399 -6.705 6.061 1.00 96.56 210 ILE A O 1
ATOM 1681 N N . LEU A 1 211 ? -4.900 -4.607 6.711 1.00 97.06 211 LEU A N 1
ATOM 1682 C CA . LEU A 1 211 ? -3.515 -4.168 6.830 1.00 97.06 211 LEU A CA 1
ATOM 1683 C C . LEU A 1 211 ? -2.746 -4.985 7.883 1.00 97.06 211 LEU A C 1
ATOM 1685 O O . LEU A 1 211 ? -1.637 -5.4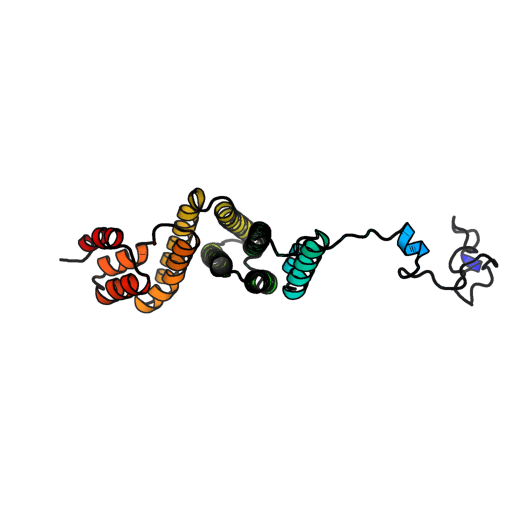38 7.602 1.00 97.06 211 LEU A O 1
ATOM 1689 N N . CYS A 1 212 ? -3.339 -5.252 9.053 1.00 96.94 212 CYS A N 1
ATOM 1690 C CA . CYS A 1 212 ? -2.753 -6.145 10.058 1.00 96.94 212 CYS A CA 1
ATOM 1691 C C . CYS A 1 212 ? -2.457 -7.534 9.476 1.00 96.94 212 CYS A C 1
ATOM 1693 O O . CYS A 1 212 ? -1.354 -8.049 9.661 1.00 96.94 212 CYS A O 1
ATOM 1695 N N . LYS A 1 213 ? -3.399 -8.120 8.721 1.00 96.06 213 LYS A N 1
ATOM 1696 C CA . LYS A 1 213 ? -3.233 -9.448 8.106 1.00 96.06 213 LYS A CA 1
ATOM 1697 C C . LYS A 1 213 ? -2.085 -9.481 7.098 1.00 96.06 213 LYS A C 1
ATOM 1699 O O . LYS A 1 213 ? -1.217 -10.344 7.200 1.00 96.06 213 LYS A O 1
ATOM 1704 N N . VAL A 1 214 ? -2.029 -8.530 6.161 1.00 95.12 214 VAL A N 1
ATOM 1705 C CA . VAL A 1 214 ? -0.968 -8.501 5.131 1.00 95.12 214 VAL A CA 1
ATOM 1706 C C . VAL A 1 214 ? 0.411 -8.146 5.703 1.00 95.12 214 VAL A C 1
ATOM 1708 O O . VAL A 1 214 ? 1.435 -8.532 5.134 1.00 95.12 214 VAL A O 1
ATOM 1711 N N . LEU A 1 215 ? 0.459 -7.432 6.833 1.00 94.94 215 LEU A N 1
ATOM 1712 C CA . LEU A 1 215 ? 1.696 -7.143 7.564 1.00 94.94 215 LEU A CA 1
ATOM 1713 C C . LEU A 1 215 ? 2.088 -8.243 8.562 1.00 94.94 215 LEU A C 1
ATOM 1715 O O . LEU A 1 215 ? 3.198 -8.183 9.090 1.00 94.94 215 LEU A O 1
ATOM 1719 N N . VAL A 1 216 ? 1.227 -9.244 8.779 1.00 94.75 216 VAL A N 1
ATOM 1720 C CA . VAL A 1 216 ? 1.403 -10.316 9.773 1.00 94.75 216 VAL A CA 1
ATOM 1721 C C . VAL A 1 216 ? 1.596 -9.734 11.183 1.00 94.75 216 VAL A C 1
ATOM 1723 O O . VAL A 1 216 ? 2.568 -10.012 11.884 1.00 94.75 216 VAL A O 1
ATOM 1726 N N . LEU A 1 217 ? 0.670 -8.858 11.575 1.00 95.00 217 LEU A N 1
ATOM 1727 C CA . LEU A 1 217 ? 0.590 -8.232 12.895 1.00 95.00 217 LEU A CA 1
ATOM 1728 C C . LEU A 1 217 ? -0.670 -8.713 13.634 1.00 95.00 217 LEU A C 1
A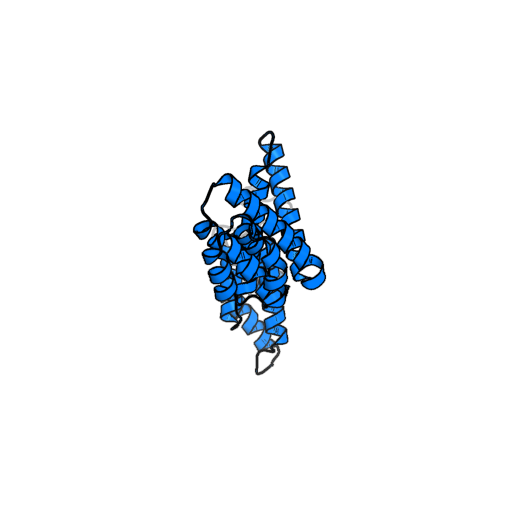TOM 1730 O O . LEU A 1 217 ? -1.627 -9.138 12.980 1.00 95.00 217 LEU A O 1
ATOM 1734 N N . PRO A 1 218 ? -0.714 -8.606 14.977 1.00 94.94 218 PRO A N 1
ATOM 1735 C CA . PRO A 1 218 ? -1.954 -8.786 15.726 1.00 94.94 218 PRO A CA 1
ATOM 1736 C C . PRO A 1 218 ? -3.073 -7.899 15.168 1.00 94.94 218 PRO A C 1
ATOM 1738 O O . PRO A 1 218 ? -2.829 -6.760 14.757 1.00 94.94 218 PRO A O 1
ATOM 1741 N N . LEU A 1 219 ? -4.302 -8.418 15.138 1.00 96.56 219 LEU A N 1
ATOM 1742 C CA . LEU A 1 219 ? -5.438 -7.659 14.621 1.00 96.56 219 LEU A CA 1
ATOM 1743 C C . LEU A 1 219 ? -5.772 -6.509 15.573 1.00 96.56 219 LEU A C 1
ATOM 1745 O O . LEU A 1 219 ? -5.740 -6.680 16.793 1.00 96.56 219 LEU A O 1
ATOM 1749 N N . SER A 1 220 ? -6.111 -5.349 15.011 1.00 95.88 220 SER A N 1
ATOM 1750 C CA . SER A 1 220 ? -6.572 -4.205 15.798 1.00 95.88 220 SER A CA 1
ATOM 1751 C C . SER A 1 220 ? -7.862 -4.549 16.535 1.00 95.88 220 SER A C 1
ATOM 1753 O O . SER A 1 220 ? -8.821 -5.019 15.927 1.00 95.88 220 SER A O 1
ATOM 1755 N N . THR A 1 221 ? -7.912 -4.288 17.836 1.00 95.38 221 THR A N 1
ATOM 1756 C CA . THR A 1 221 ? -9.114 -4.470 18.659 1.00 95.38 221 THR A CA 1
ATOM 1757 C C . THR A 1 221 ? -9.914 -3.181 18.835 1.00 95.38 221 THR A C 1
ATOM 1759 O O . THR A 1 221 ? -10.956 -3.216 19.479 1.00 95.38 221 THR A O 1
ATOM 1762 N N . CYS A 1 222 ? -9.486 -2.055 18.246 1.00 94.50 222 CYS A N 1
ATOM 1763 C CA . CYS A 1 222 ? -10.097 -0.742 18.480 1.00 94.50 222 CYS A CA 1
ATOM 1764 C C . CYS A 1 222 ? -11.607 -0.709 18.197 1.00 94.50 222 CYS A C 1
ATOM 1766 O O . CYS A 1 222 ? -12.361 -0.181 19.008 1.00 94.50 222 CYS A O 1
ATOM 1768 N N . PHE A 1 223 ? -12.056 -1.278 17.074 1.00 95.31 223 PHE A N 1
ATOM 1769 C CA . PHE A 1 223 ? -13.485 -1.324 16.740 1.00 95.31 223 PHE A CA 1
ATOM 1770 C C . PHE A 1 223 ? -14.283 -2.232 17.679 1.00 95.31 223 PHE A C 1
ATOM 1772 O O . PHE A 1 223 ? -15.369 -1.874 18.123 1.00 95.31 223 PHE A O 1
ATOM 1779 N N . LEU A 1 224 ? -13.734 -3.407 17.997 1.00 95.69 224 LEU A N 1
ATOM 1780 C CA . LEU A 1 224 ? -14.378 -4.361 18.897 1.00 95.69 224 LEU A CA 1
ATOM 1781 C C . LEU A 1 224 ? -14.503 -3.785 20.310 1.00 95.69 224 LEU A C 1
ATOM 1783 O O . LEU A 1 224 ? -15.544 -3.931 20.937 1.00 95.69 224 LEU A O 1
ATOM 1787 N N . GLN A 1 225 ? -13.485 -3.064 20.780 1.00 94.75 225 GLN A N 1
ATOM 1788 C CA . GLN A 1 225 ? -13.545 -2.354 22.051 1.00 94.75 225 GLN A CA 1
ATOM 1789 C C . GLN A 1 225 ? -14.660 -1.297 22.052 1.00 94.75 225 GLN A C 1
ATOM 1791 O O . GLN A 1 225 ? -15.444 -1.257 22.991 1.00 94.75 225 GLN A O 1
ATOM 1796 N N . GLN A 1 226 ? -14.795 -0.507 20.980 1.00 92.12 226 GLN A N 1
ATOM 1797 C CA . GLN A 1 226 ? -15.898 0.454 20.845 1.00 92.12 226 GLN A CA 1
ATOM 1798 C C . GLN A 1 226 ? -17.270 -0.231 20.839 1.00 92.12 226 GLN A C 1
ATOM 1800 O O . GLN A 1 226 ? -18.212 0.272 21.441 1.00 92.12 226 GLN A O 1
ATOM 1805 N N . CYS A 1 227 ? -17.393 -1.387 20.180 1.00 93.44 227 CYS A N 1
ATOM 1806 C CA . CYS A 1 227 ? -18.635 -2.156 20.206 1.00 93.44 227 CYS A CA 1
ATOM 1807 C C . CYS A 1 227 ? -18.968 -2.644 21.620 1.00 93.44 227 CYS A C 1
ATOM 1809 O O . CYS A 1 227 ? -20.127 -2.568 22.007 1.00 93.44 227 CYS A O 1
ATOM 1811 N N . ALA A 1 228 ? -17.972 -3.105 22.382 1.00 94.19 228 ALA A N 1
ATOM 1812 C CA . ALA A 1 228 ? -18.160 -3.539 23.764 1.00 94.19 228 ALA A CA 1
ATOM 1813 C C . ALA A 1 228 ? -18.574 -2.374 24.680 1.00 94.19 228 ALA A C 1
ATOM 1815 O O . ALA A 1 228 ? -19.562 -2.484 25.396 1.00 94.19 228 ALA A O 1
ATOM 1816 N N . GLU A 1 229 ? -17.889 -1.230 24.581 1.00 92.50 229 GLU A N 1
ATOM 1817 C CA . GLU A 1 229 ? -18.193 -0.017 25.359 1.00 92.50 229 GLU A CA 1
ATOM 1818 C C . GLU A 1 229 ? -19.600 0.546 25.073 1.00 92.50 229 GLU A C 1
ATOM 1820 O O . GLU A 1 229 ? -20.198 1.182 25.938 1.00 92.50 229 GLU A O 1
ATOM 1825 N N . CYS A 1 230 ? -20.142 0.314 23.873 1.00 91.00 230 CYS A N 1
ATOM 1826 C CA . CYS A 1 230 ? -21.502 0.705 23.487 1.00 91.00 230 CYS A CA 1
ATOM 1827 C C . CYS A 1 230 ? -22.545 -0.421 23.631 1.00 91.00 230 CYS A C 1
ATOM 1829 O O . CYS A 1 230 ? -23.653 -0.269 23.119 1.00 91.00 230 CYS A O 1
ATOM 1831 N N . ASP A 1 231 ? -22.191 -1.549 24.254 1.00 91.94 231 ASP A N 1
ATOM 1832 C CA . ASP A 1 231 ? -23.036 -2.745 24.410 1.00 91.94 231 ASP A CA 1
ATOM 1833 C C . ASP A 1 231 ? -23.617 -3.301 23.085 1.00 91.94 231 ASP A C 1
ATOM 1835 O O . ASP A 1 231 ? -24.672 -3.932 23.012 1.00 91.94 231 ASP A O 1
ATOM 1839 N N . ASN A 1 232 ? -22.902 -3.090 21.977 1.00 93.00 232 ASN A N 1
ATOM 1840 C CA . ASN A 1 232 ? -23.293 -3.562 20.651 1.00 93.00 232 ASN A CA 1
ATOM 1841 C C . ASN A 1 232 ? -22.743 -4.974 20.388 1.00 93.00 232 ASN A C 1
ATOM 1843 O O . ASN A 1 232 ? -21.857 -5.188 19.550 1.00 93.00 232 ASN A O 1
ATOM 1847 N N . TRP A 1 233 ? -23.271 -5.952 21.128 1.00 93.81 233 TRP A N 1
ATOM 1848 C CA . TRP A 1 233 ? -22.824 -7.348 21.077 1.00 93.81 233 TRP A CA 1
ATOM 1849 C C . TRP A 1 233 ? -22.943 -7.967 19.675 1.00 93.81 233 TRP A C 1
ATOM 1851 O O . TRP A 1 233 ? -22.075 -8.741 19.265 1.00 93.81 233 TRP A O 1
ATOM 1861 N N . LEU A 1 234 ? -23.979 -7.606 18.907 1.00 94.38 234 LEU A N 1
ATOM 1862 C CA . LEU A 1 234 ? -24.206 -8.160 17.571 1.00 94.38 234 LEU A CA 1
ATOM 1863 C C . LEU A 1 234 ? -23.089 -7.746 16.608 1.00 94.38 234 LEU A C 1
ATOM 1865 O O . LEU A 1 234 ? -22.503 -8.605 15.945 1.00 94.38 234 LEU A O 1
ATOM 1869 N N . MET A 1 235 ? -22.752 -6.451 16.560 1.00 94.50 235 MET A N 1
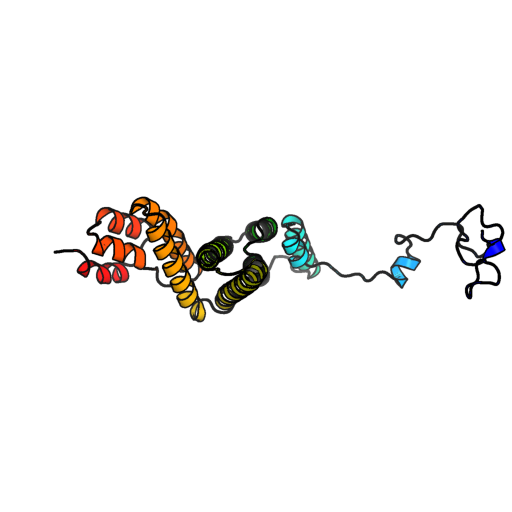ATOM 1870 C CA . MET A 1 235 ? -21.654 -5.967 15.716 1.00 94.50 235 MET A CA 1
ATOM 1871 C C . MET A 1 235 ? -20.302 -6.503 16.178 1.00 94.50 235 MET A C 1
ATOM 1873 O O . MET A 1 235 ? -19.475 -6.848 15.333 1.00 94.50 235 MET A O 1
ATOM 1877 N N . PHE A 1 236 ? -20.092 -6.628 17.493 1.00 95.75 236 PHE A N 1
ATOM 1878 C CA . PHE A 1 236 ? -18.885 -7.234 18.051 1.00 95.75 236 PHE A CA 1
ATOM 1879 C C . PHE A 1 236 ? -18.680 -8.660 17.523 1.00 95.75 236 PHE A C 1
ATOM 1881 O O . PHE A 1 236 ? -17.643 -8.960 16.929 1.00 95.75 236 PHE A O 1
ATOM 1888 N N . VAL A 1 237 ? -19.677 -9.537 17.701 1.00 95.12 237 VAL A N 1
ATOM 1889 C CA . VAL A 1 237 ? -19.582 -10.954 17.316 1.00 95.12 237 VAL A CA 1
ATOM 1890 C C . VAL A 1 237 ? -19.485 -11.099 15.802 1.00 95.12 237 VAL A C 1
ATOM 1892 O O . VAL A 1 237 ? -18.634 -11.843 15.311 1.00 95.12 237 VAL A O 1
ATOM 1895 N N . TRP A 1 238 ? -20.310 -10.365 15.052 1.00 95.81 238 TRP A N 1
ATOM 1896 C CA . TRP A 1 238 ? -20.299 -10.413 13.593 1.00 95.81 238 TRP A CA 1
ATOM 1897 C C . TRP A 1 238 ? -18.939 -10.000 13.021 1.00 95.81 238 TRP A C 1
ATOM 1899 O O . TRP A 1 238 ? -18.365 -10.733 12.214 1.00 95.81 238 TRP A O 1
ATOM 1909 N N . PHE A 1 239 ? -18.380 -8.875 13.476 1.00 96.62 239 PHE A N 1
ATOM 1910 C CA . PHE A 1 239 ? -17.097 -8.377 12.980 1.00 96.62 239 PHE A CA 1
ATOM 1911 C C . PHE A 1 239 ? -15.931 -9.285 13.389 1.00 96.62 239 PHE A C 1
ATOM 1913 O O . PHE A 1 239 ? -15.052 -9.577 12.572 1.00 96.62 239 PHE A O 1
ATOM 1920 N N . ALA A 1 240 ? -15.944 -9.779 14.631 1.00 96.31 240 ALA A N 1
ATOM 1921 C CA . ALA A 1 240 ? -14.956 -10.733 15.121 1.00 96.31 240 ALA A CA 1
ATOM 1922 C C . ALA A 1 240 ? -14.952 -12.023 14.286 1.00 96.31 240 ALA A C 1
ATOM 1924 O O . ALA A 1 240 ? -13.883 -12.494 13.887 1.00 96.31 240 ALA A O 1
ATOM 1925 N N . GLN A 1 241 ? -16.136 -12.557 13.971 1.00 95.88 241 GLN A N 1
ATOM 1926 C CA . GLN A 1 241 ? -16.292 -13.778 13.184 1.00 95.88 241 GLN A CA 1
ATOM 1927 C C . GLN A 1 241 ? -15.906 -13.571 11.718 1.00 95.88 241 GLN A C 1
ATOM 1929 O O . GLN A 1 241 ? -15.147 -14.370 11.166 1.00 95.88 241 GLN A O 1
ATOM 1934 N N . LEU A 1 242 ? -16.366 -12.479 11.097 1.00 96.19 242 LEU A N 1
ATOM 1935 C CA . LEU A 1 242 ? -16.044 -12.126 9.710 1.00 96.19 242 LEU A CA 1
ATOM 1936 C C . LEU A 1 242 ? -14.530 -12.082 9.481 1.00 96.19 242 LEU A C 1
ATOM 1938 O O . LEU A 1 242 ? -14.020 -12.535 8.455 1.00 96.19 242 LEU A O 1
ATOM 1942 N N . HIS A 1 243 ? -13.799 -11.539 10.450 1.00 95.94 243 HIS A N 1
ATOM 1943 C CA . HIS A 1 243 ? -12.358 -11.373 10.356 1.00 95.94 243 HIS A CA 1
ATOM 1944 C C . HIS A 1 243 ? -11.544 -12.473 11.036 1.00 95.94 243 HIS A C 1
ATOM 1946 O O . HIS A 1 243 ? -10.316 -12.434 10.912 1.00 95.94 243 HIS A O 1
ATOM 1952 N N . GLN A 1 244 ? -12.196 -13.471 11.638 1.00 96.00 244 GLN A N 1
ATOM 1953 C CA . GLN A 1 244 ? -11.569 -14.608 12.319 1.00 96.00 244 GLN A CA 1
ATOM 1954 C C . GLN A 1 244 ? -10.588 -14.159 13.411 1.00 96.00 244 GLN A C 1
ATOM 1956 O O . GLN A 1 244 ? -9.405 -14.504 13.396 1.00 96.00 244 GLN A O 1
ATOM 1961 N N . TYR A 1 245 ? -11.071 -13.334 14.342 1.00 96.62 245 TYR A N 1
ATOM 1962 C CA . TYR A 1 245 ? -10.251 -12.857 15.453 1.00 96.62 245 TYR A CA 1
ATOM 1963 C C . TYR A 1 245 ? -9.814 -14.007 16.375 1.00 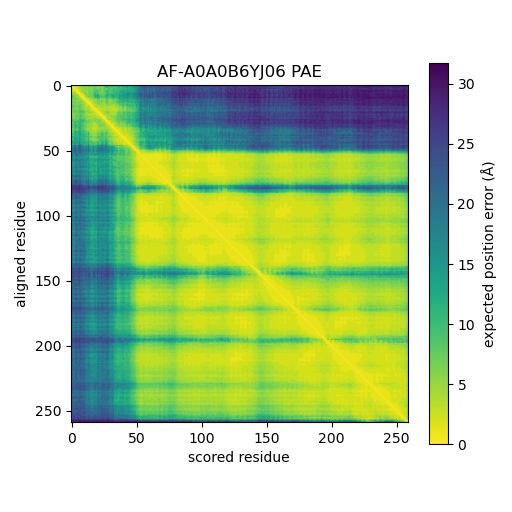96.62 245 TYR A C 1
ATOM 1965 O O . TYR A 1 245 ? -10.636 -14.853 16.732 1.00 96.62 245 TYR A O 1
ATOM 1973 N N . PRO A 1 246 ? -8.545 -14.031 16.822 1.00 95.00 246 PRO A N 1
ATOM 1974 C CA . PRO A 1 246 ? -8.091 -14.995 17.816 1.00 95.00 246 PRO A CA 1
ATOM 1975 C C . PRO A 1 246 ? -8.855 -14.858 19.139 1.00 95.00 246 PRO A C 1
ATOM 1977 O O . PRO A 1 246 ? -8.975 -13.757 19.680 1.00 95.00 246 PRO A O 1
ATOM 1980 N N . THR A 1 247 ? -9.281 -15.983 19.718 1.00 93.00 247 THR A N 1
ATOM 1981 C CA . THR A 1 247 ? -10.081 -16.019 20.957 1.00 93.00 247 THR A CA 1
ATOM 1982 C C . THR A 1 247 ? -9.436 -15.254 22.112 1.00 93.00 247 THR A C 1
ATOM 1984 O O . THR A 1 247 ? -10.130 -14.557 22.844 1.00 93.00 247 THR A O 1
ATOM 1987 N N . HIS A 1 248 ? -8.106 -15.315 22.246 1.00 93.94 248 HIS A N 1
ATOM 1988 C CA . HIS A 1 248 ? -7.387 -14.600 23.305 1.00 93.94 248 HIS A CA 1
ATOM 1989 C C . HIS A 1 248 ? -7.519 -13.070 23.192 1.00 93.94 248 HIS A C 1
ATOM 1991 O O . HIS A 1 248 ? -7.596 -12.396 24.213 1.00 93.94 248 HIS A O 1
ATOM 1997 N N . GLN A 1 249 ? -7.585 -12.506 21.974 1.00 94.31 249 GLN A N 1
ATOM 1998 C CA . GLN A 1 249 ? -7.810 -11.066 21.795 1.00 94.31 249 GLN A CA 1
ATOM 1999 C C . GLN A 1 249 ? -9.249 -10.681 22.154 1.00 94.31 249 GLN A C 1
ATOM 2001 O O . GLN A 1 249 ? -9.468 -9.594 22.673 1.00 94.31 249 GLN A O 1
ATOM 2006 N N . LEU A 1 250 ? -10.219 -11.567 21.900 1.00 94.94 250 LEU A N 1
ATOM 2007 C CA . LEU A 1 250 ? -11.631 -11.328 22.209 1.00 94.94 250 LEU A CA 1
ATOM 2008 C C . LEU A 1 250 ? -11.915 -11.404 23.711 1.00 94.94 250 LEU A C 1
ATOM 2010 O O . LEU A 1 250 ? -12.623 -10.553 24.237 1.00 94.94 250 LEU A O 1
ATOM 2014 N N . GLN A 1 251 ? -11.329 -12.380 24.410 1.00 93.00 251 GLN A N 1
ATOM 2015 C CA . GLN A 1 251 ? -11.492 -12.558 25.859 1.00 93.00 251 GLN A CA 1
ATOM 2016 C C . GLN A 1 251 ? -11.082 -11.312 26.649 1.00 93.00 251 GLN A C 1
ATOM 2018 O O . GLN A 1 251 ? -11.766 -10.931 27.594 1.00 93.00 251 GLN A O 1
ATOM 2023 N N . MET A 1 252 ? -10.013 -10.643 26.210 1.00 92.38 252 MET A N 1
ATOM 2024 C CA . MET A 1 252 ? -9.527 -9.396 26.804 1.00 92.38 252 MET A CA 1
ATOM 2025 C C . MET A 1 252 ? -10.521 -8.233 26.690 1.00 92.38 252 MET A C 1
ATOM 2027 O O . MET A 1 252 ? -10.332 -7.238 27.369 1.00 92.38 252 MET A O 1
ATOM 2031 N N . LEU A 1 253 ? -11.546 -8.322 25.838 1.00 93.88 253 LEU A N 1
ATOM 2032 C CA . LEU A 1 253 ? -12.523 -7.250 25.614 1.00 93.88 253 LEU A CA 1
ATOM 2033 C C . LEU A 1 253 ? -13.866 -7.512 26.301 1.00 93.88 253 LEU A C 1
ATOM 2035 O O . LEU A 1 253 ? -14.693 -6.609 26.381 1.00 93.88 253 LEU A O 1
ATOM 2039 N N . LEU A 1 254 ? -14.107 -8.7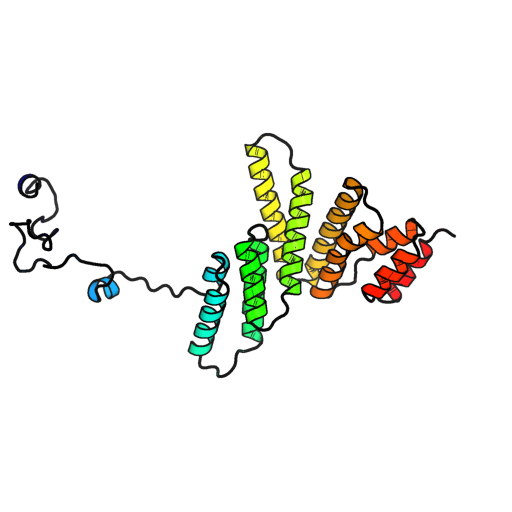30 26.796 1.00 89.94 254 LEU A N 1
ATOM 2040 C CA . LEU A 1 254 ? -15.407 -9.101 27.366 1.00 89.94 254 LEU A CA 1
ATOM 2041 C C . LEU A 1 254 ? -15.747 -8.295 28.624 1.00 89.94 254 LEU A C 1
ATOM 2043 O O . LEU A 1 254 ? -16.914 -8.037 28.883 1.00 89.94 254 LEU A O 1
ATOM 2047 N N . HIS A 1 255 ? -14.736 -7.851 29.374 1.00 89.62 255 HIS A N 1
ATOM 2048 C CA . HIS A 1 255 ? -14.930 -7.018 30.561 1.00 89.62 255 HIS A CA 1
ATOM 2049 C C . HIS A 1 255 ? -15.387 -5.583 30.240 1.00 89.62 255 HIS A C 1
ATOM 2051 O O . HIS A 1 255 ? -15.672 -4.822 31.160 1.00 89.62 255 HIS A O 1
ATOM 2057 N N . SER A 1 256 ? -15.347 -5.169 28.969 1.00 89.88 256 SER A N 1
ATOM 2058 C CA . SER A 1 256 ? -15.731 -3.822 28.532 1.00 89.88 256 SER A CA 1
ATOM 2059 C C . SER A 1 256 ? -17.221 -3.694 28.220 1.00 89.88 256 SER A C 1
ATOM 2061 O O . SER A 1 256 ? -17.681 -2.573 28.027 1.00 89.88 256 SER A O 1
ATOM 2063 N N . PHE A 1 257 ? -17.959 -4.806 28.161 1.00 89.44 257 PHE A N 1
ATOM 2064 C CA . PHE A 1 257 ? -19.417 -4.772 28.079 1.00 89.44 257 PHE A CA 1
ATOM 2065 C C . PHE A 1 257 ? -20.002 -4.275 29.402 1.00 89.44 257 PHE A C 1
ATOM 2067 O O . PHE A 1 257 ? -19.495 -4.610 30.475 1.00 89.44 257 PHE A O 1
ATOM 2074 N N . ALA A 1 258 ? -21.051 -3.458 29.320 1.00 75.62 258 ALA A N 1
ATOM 2075 C CA . ALA A 1 258 ? -21.794 -3.051 30.502 1.00 75.62 258 ALA A CA 1
ATOM 2076 C C . ALA A 1 258 ? -22.482 -4.281 31.120 1.00 75.62 258 ALA A C 1
ATOM 2078 O O . ALA A 1 258 ? -23.079 -5.082 30.404 1.00 75.62 258 ALA A O 1
ATOM 2079 N N . SER A 1 259 ? -22.344 -4.439 32.438 1.00 58.69 259 SER A N 1
ATOM 2080 C CA . SER A 1 259 ? -23.016 -5.485 33.219 1.00 58.69 259 SER A CA 1
ATOM 2081 C C . SER A 1 259 ? -24.517 -5.250 33.340 1.00 58.69 259 SER A C 1
ATOM 2083 O O . SER A 1 259 ? -24.900 -4.074 33.546 1.00 58.69 259 SER A O 1
#

Nearest PDB structures (foldseek):
  8cws-assembly1_A  TM=2.607E-01  e=7.378E+00  synthetic construct
  8bbg-assembly1_A  TM=1.955E-01  e=6.172E+00  Homo sapiens
  6k1h-assembly1_Y  TM=2.113E-01  e=7.056E+00  Escherichia coli K-12

pLDDT: mean 90.01, std 9.6, range [58.69, 98.75]

InterPro domains:
  IPR028103 Spatacsin [PTHR13650] (2-257)

Solvent-accessible surface area (backbone atoms only — not comparable to full-atom values): 14598 Å² total; per-residue (Å²): 108,73,77,75,48,62,88,79,52,99,62,68,64,38,69,47,64,26,36,39,91,84,47,87,63,41,46,91,89,26,52,70,58,74,90,51,83,83,38,68,69,54,32,75,75,67,58,79,87,71,86,76,53,28,71,58,30,23,74,68,43,32,23,68,60,15,47,52,40,44,50,52,59,48,52,76,68,71,51,94,63,88,52,70,67,57,52,52,51,52,43,50,51,32,39,49,53,21,41,72,33,38,84,43,62,56,32,31,51,13,28,40,51,36,28,43,74,71,76,40,87,37,61,56,47,55,43,52,26,50,50,48,47,48,49,46,59,49,56,58,73,73,63,71,79,55,75,69,55,36,54,52,52,49,52,50,52,50,53,51,48,30,50,55,50,47,46,21,73,76,34,39,84,82,33,35,64,58,52,48,51,57,49,53,51,38,51,53,52,48,41,63,72,69,68,58,53,76,70,63,43,49,63,64,50,44,55,56,42,52,42,18,59,70,56,74,47,80,68,74,55,68,66,47,47,52,22,22,66,67,61,35,60,67,63,30,53,51,54,38,58,76,68,64,58,58,66,72,69,54,61,75,40,61,80,47,37,77,129

Foldseek 3Di:
DLVVCVPVDPDDVLQPPLCDPPPPSHDPPHDVHDDDCVDPVNCVVPPDDDLDALLNCLLVLNLVVSLVRLVVVVVVVVDPDDDPVSLVVLLLSLLLQCLLPLVPVSSLVSSQVNNVVSVHHCLLSVLLSVLLVLLLVQVLVVQDDDDVSSVVSSVVSSVVSSVLSVVCSVPVVPRVVVSLVSLLVSLVVVCVVVVDDLVVSLVSLVSSLSSCVVSVHQGDCSSLLVCQLVLVVVSNVVSCVVSVHDPVSVVVRNVNHDD

Sequence (259 aa):
VYQLLMGTASFDLRRLFGWHSTNTFAREDSPKVMPHFSESHLKSLHTRHQKLAFPYYLKHGRPVYAFLSFLSEELDRGEATLSLKRIQQACGAALWIACENFQTSHITSSCVVFVELLGRDSALVRSMIHTGRLLFAHRHRNVVGGAEAKKEQLKECVAEIVSELQACVRSRHRHGNKLIRSLEAAIKDEIKMEGIGSFEASHKWMLVVILCKVLVLPLSTCFLQQCAECDNWLMFVWFAQLHQYPTHQLQMLLHSFAS

Secondary structure (DSSP, 8-state):
-HHHHTTTSSS-TTTSSTT-TT-TT--TTS-SS---TT-HHHHHHH-------HHHHHHTT-HHHHHHHHHHHHHTTT-SS--HHHHHHHHHHHHHHHHHTTT-HHHHHHHHHHHHHTT---HHHHHHHHHHHHHHHHHHTT--SSHHHHHHHHHHHHHHHHHHHHHHHH-HHHHHHHHHHHHHHHHHHHHHHHT--HHHHHHHHHHHHHHHHHHT-PPP-HHHHHHHHTT-HHHHHHHHHHHT--HHHHHTTGGGS--